Protein AF-A0A939WI35-F1 (afdb_monomer)

Solvent-accessible surface area (backbone atoms only — not comparable to full-atom values): 13836 Å² total; per-residue (Å²): 143,54,68,69,62,54,50,46,50,51,27,43,55,55,24,50,19,56,73,68,69,38,59,47,77,41,64,20,93,79,78,40,64,31,35,53,30,21,64,34,57,47,44,84,90,42,100,78,26,78,33,25,19,50,44,25,46,52,50,47,40,40,75,74,67,65,45,51,44,62,50,49,41,33,41,56,50,51,51,52,52,34,50,48,69,50,75,67,93,61,77,86,51,64,62,50,71,42,69,46,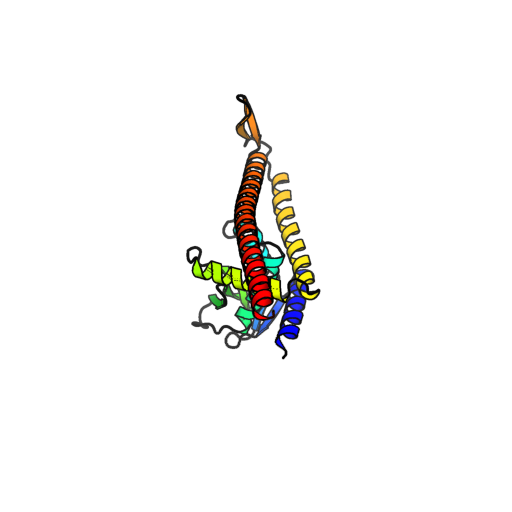65,50,42,32,39,29,34,28,63,41,74,66,84,94,45,80,39,39,30,42,47,46,6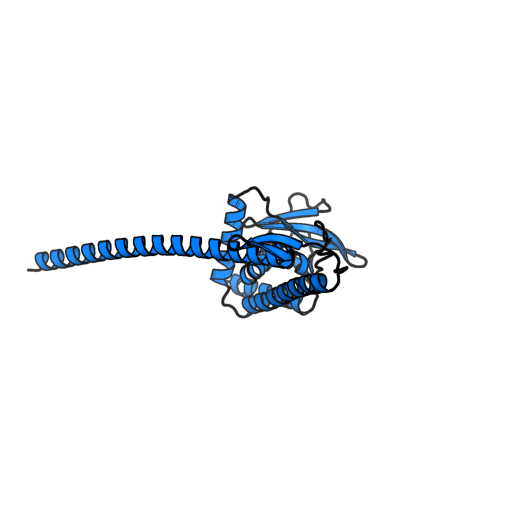9,52,70,71,89,85,43,69,66,40,52,47,40,28,50,52,49,30,49,50,44,41,74,75,38,56,86,38,72,38,44,46,46,24,25,50,46,46,42,53,50,50,53,49,51,51,49,60,55,54,56,42,73,71,71,69,61,73,90,73,85,70,64,44,78,43,76,58,94,95,37,83,41,81,38,48,49,72,59,52,54,52,49,54,51,52,51,54,53,51,52,52,53,49,53,52,50,48,55,52,50,53,51,50,52,52,52,53,55,52,52,50,53,51,51,54,52,50,54,55,55,52,55,55,56,52,66,77,72,113

Foldseek 3Di:
DCVVVVLLVLLQQLLCQLVVQAWDWAQAPPQGTEIQHNWDCACPVDPPRQTFHLLVALCCCCPPVVDALLLSLLVSSVLSVQRNPFDFPCSPDQWTWGDDQLKTWIWGFDDPDPDTHIYGGYTDHPVPDPVSVVSSVVSSVVSCVVPVPPPSSVSSSVSSVVSVVVSVCVVVVCVVVPDPPDDDWDWDDDPNDTDTHHPVVVVVVVVVVVVVVVVVVVVVVVVVVVVVVVVVVVVVVVVVVVVVVVVVVVVD

Structure (mmCIF, N/CA/C/O backbone):
data_AF-A0A939WI35-F1
#
_entry.id   AF-A0A939WI35-F1
#
loop_
_atom_site.group_PDB
_atom_site.id
_atom_site.type_symbol
_atom_site.label_atom_id
_atom_site.label_alt_id
_atom_site.label_comp_id
_atom_site.label_asym_id
_atom_site.label_entity_id
_atom_site.label_seq_id
_atom_site.pdbx_PDB_ins_code
_atom_site.Cartn_x
_atom_site.Cartn_y
_atom_site.Cartn_z
_atom_site.occupancy
_atom_site.B_iso_or_equiv
_atom_site.auth_seq_id
_atom_site.auth_comp_id
_atom_site.auth_asym_id
_atom_site.auth_atom_id
_atom_site.pdbx_PDB_model_num
ATOM 1 N N . MET A 1 1 ? -6.916 -24.204 -1.896 1.00 42.09 1 MET A N 1
ATOM 2 C CA . MET A 1 1 ? -6.334 -24.534 -0.573 1.00 42.09 1 MET A CA 1
ATOM 3 C C . MET A 1 1 ? -4.934 -23.917 -0.357 1.00 42.09 1 MET A C 1
ATOM 5 O O . MET A 1 1 ? -4.336 -24.224 0.661 1.00 42.09 1 MET A O 1
ATOM 9 N N . ASN A 1 2 ? -4.452 -23.000 -1.222 1.00 60.62 2 ASN A N 1
ATOM 10 C CA . ASN A 1 2 ? -3.126 -22.347 -1.113 1.00 60.62 2 ASN A CA 1
ATOM 11 C C . ASN A 1 2 ? -3.148 -20.845 -0.743 1.00 60.62 2 ASN A C 1
ATOM 13 O O . ASN A 1 2 ? -2.123 -20.333 -0.313 1.00 60.62 2 ASN A O 1
ATOM 17 N N . ASP A 1 3 ? -4.303 -20.168 -0.805 1.00 72.44 3 ASP A N 1
ATOM 18 C CA . ASP A 1 3 ? -4.407 -18.698 -0.671 1.00 72.44 3 ASP A CA 1
ATOM 19 C C . ASP A 1 3 ? -3.765 -18.120 0.597 1.00 72.44 3 ASP A C 1
ATOM 21 O O . ASP A 1 3 ? -3.128 -17.071 0.565 1.00 72.44 3 ASP A O 1
ATOM 25 N N . LYS A 1 4 ? -3.910 -18.810 1.736 1.00 80.94 4 LYS A N 1
ATOM 26 C CA . LYS A 1 4 ? -3.341 -18.329 3.000 1.00 80.94 4 LYS A CA 1
ATOM 27 C C . LYS A 1 4 ? -1.813 -18.348 2.965 1.00 80.94 4 LYS A C 1
ATOM 29 O O . LYS A 1 4 ? -1.200 -17.384 3.399 1.00 80.94 4 LYS A O 1
ATOM 34 N N . ASN A 1 5 ? -1.201 -19.414 2.452 1.00 86.75 5 ASN A N 1
ATOM 35 C CA . ASN A 1 5 ? 0.259 -19.510 2.385 1.00 86.75 5 ASN A CA 1
ATOM 36 C C . ASN A 1 5 ? 0.837 -18.502 1.385 1.00 86.75 5 ASN A C 1
ATOM 38 O O . ASN A 1 5 ? 1.871 -17.899 1.663 1.00 86.75 5 ASN A O 1
ATOM 42 N N . ASP A 1 6 ? 0.137 -18.267 0.276 1.00 88.94 6 ASP A N 1
ATOM 43 C CA . ASP A 1 6 ? 0.539 -17.283 -0.732 1.00 88.94 6 ASP A CA 1
ATOM 44 C C . ASP A 1 6 ? 0.457 -15.845 -0.185 1.00 88.94 6 ASP A C 1
ATOM 46 O O . ASP A 1 6 ? 1.352 -15.025 -0.429 1.00 88.94 6 ASP A O 1
ATOM 50 N N . ALA A 1 7 ? -0.559 -15.550 0.636 1.00 92.62 7 ALA A N 1
ATOM 51 C CA . ALA A 1 7 ? -0.669 -14.283 1.355 1.00 92.62 7 ALA A CA 1
ATOM 52 C C . ALA A 1 7 ? 0.467 -14.097 2.375 1.00 92.62 7 ALA A C 1
ATOM 54 O O . ALA A 1 7 ? 1.139 -13.067 2.362 1.00 92.62 7 ALA A O 1
ATOM 55 N N . LEU A 1 8 ? 0.740 -15.110 3.210 1.00 94.31 8 LEU A N 1
ATOM 56 C CA . LEU A 1 8 ? 1.833 -15.060 4.192 1.00 94.31 8 LEU A CA 1
ATOM 57 C C . LEU A 1 8 ? 3.197 -14.851 3.526 1.00 94.31 8 LEU A C 1
ATOM 59 O O . LEU A 1 8 ? 3.978 -14.012 3.972 1.00 94.31 8 LEU A O 1
ATOM 63 N N . LYS A 1 9 ? 3.455 -15.548 2.415 1.00 95.25 9 LYS A N 1
ATOM 64 C CA . LYS A 1 9 ? 4.675 -15.361 1.624 1.00 95.25 9 LYS A CA 1
ATOM 65 C C . LYS A 1 9 ? 4.772 -13.942 1.067 1.00 95.25 9 LYS A C 1
ATOM 67 O O . LYS A 1 9 ? 5.815 -13.310 1.190 1.00 95.25 9 LYS A O 1
ATOM 72 N N . SER A 1 10 ? 3.676 -13.422 0.515 1.00 95.62 10 SER A N 1
ATOM 73 C CA . SER A 1 10 ? 3.624 -12.051 0.001 1.00 95.62 10 SER A CA 1
ATOM 74 C C . SER A 1 10 ? 3.938 -11.022 1.086 1.00 95.62 10 SER A C 1
ATOM 76 O O . SER A 1 10 ? 4.619 -10.035 0.818 1.00 95.62 10 SER A O 1
ATOM 78 N N . PHE A 1 11 ? 3.476 -11.251 2.319 1.00 96.75 11 PHE A N 1
ATOM 79 C CA . PHE A 1 11 ? 3.797 -10.373 3.437 1.00 96.75 11 PHE A CA 1
ATOM 80 C C . PHE A 1 11 ? 5.291 -10.368 3.766 1.00 96.75 11 PHE A C 1
ATOM 82 O O . PHE A 1 11 ? 5.873 -9.300 3.951 1.00 96.75 11 PHE A O 1
ATOM 89 N N . MET A 1 12 ? 5.920 -11.544 3.790 1.00 95.81 12 MET A N 1
ATOM 90 C CA . MET A 1 12 ? 7.363 -11.658 4.005 1.00 95.81 12 MET A CA 1
ATOM 91 C C . MET A 1 12 ? 8.161 -10.967 2.898 1.00 95.81 12 MET A C 1
ATOM 93 O O . MET A 1 12 ? 9.029 -10.157 3.204 1.00 95.81 12 MET A O 1
ATOM 97 N N . GLU A 1 13 ? 7.820 -11.217 1.630 1.00 96.50 13 GLU A N 1
ATOM 98 C CA . GLU A 1 13 ? 8.480 -10.592 0.475 1.00 96.50 13 GLU A CA 1
ATOM 99 C C . GLU A 1 13 ? 8.417 -9.057 0.560 1.00 96.50 13 GLU A C 1
ATOM 101 O O . GLU A 1 13 ? 9.427 -8.378 0.394 1.00 96.50 13 GLU A O 1
ATOM 106 N N . ILE A 1 14 ? 7.249 -8.492 0.891 1.00 96.94 14 ILE A N 1
ATOM 107 C CA . ILE A 1 14 ? 7.091 -7.038 1.054 1.00 96.94 14 ILE A CA 1
ATOM 108 C C . ILE A 1 14 ? 7.941 -6.516 2.220 1.00 96.94 14 ILE A C 1
ATOM 110 O O . ILE A 1 14 ? 8.589 -5.477 2.084 1.00 96.94 14 ILE A O 1
ATOM 114 N N . ALA A 1 15 ? 7.942 -7.207 3.364 1.00 93.75 15 ALA A N 1
ATOM 115 C CA . ALA A 1 15 ? 8.735 -6.798 4.521 1.00 93.75 15 ALA A CA 1
ATOM 116 C C . ALA A 1 15 ? 10.239 -6.790 4.196 1.00 93.75 15 ALA A C 1
ATOM 118 O O . ALA A 1 15 ? 10.915 -5.805 4.495 1.00 93.75 15 ALA A O 1
ATOM 119 N N . GLU A 1 16 ? 10.735 -7.830 3.519 1.00 93.12 16 GLU A N 1
ATOM 120 C CA . GLU A 1 16 ? 12.132 -7.944 3.088 1.00 93.12 16 GLU A CA 1
ATOM 121 C C . GLU A 1 16 ? 12.539 -6.831 2.118 1.00 93.12 16 GLU A C 1
ATOM 123 O O . GLU A 1 16 ? 13.651 -6.312 2.222 1.00 93.12 16 GLU A O 1
ATOM 128 N N . VAL A 1 17 ? 11.652 -6.430 1.199 1.00 93.56 17 VAL A N 1
ATOM 129 C CA . VAL A 1 17 ? 11.918 -5.310 0.281 1.00 93.56 17 VAL A CA 1
ATOM 130 C C . VAL A 1 17 ? 12.142 -4.007 1.045 1.00 93.56 17 VAL A C 1
ATOM 132 O O . VAL A 1 17 ? 13.049 -3.239 0.710 1.00 93.56 17 VAL A O 1
ATOM 135 N N . ILE A 1 18 ? 11.329 -3.746 2.072 1.00 93.25 18 ILE A N 1
ATOM 136 C CA . ILE A 1 18 ? 11.453 -2.526 2.876 1.00 93.25 18 ILE A CA 1
ATOM 137 C C . ILE A 1 18 ? 12.715 -2.581 3.740 1.00 93.25 18 ILE A C 1
ATOM 139 O O . ILE A 1 18 ? 13.472 -1.608 3.766 1.00 93.25 18 ILE A O 1
ATOM 143 N N . GLU A 1 19 ? 12.937 -3.710 4.418 1.00 90.56 19 GLU A N 1
ATOM 144 C CA . GLU A 1 19 ? 14.041 -3.925 5.357 1.00 90.56 19 GLU A CA 1
ATOM 145 C C . GLU A 1 19 ? 15.411 -3.850 4.675 1.00 90.56 19 GLU A C 1
ATOM 147 O O . GLU A 1 19 ? 16.311 -3.171 5.168 1.00 90.56 19 GLU A O 1
ATOM 152 N N . ASN A 1 20 ? 15.555 -4.493 3.514 1.00 88.56 20 ASN A N 1
ATOM 153 C CA . ASN A 1 20 ? 16.829 -4.592 2.797 1.00 88.56 20 ASN A CA 1
ATOM 154 C C . ASN A 1 20 ? 17.069 -3.448 1.802 1.00 88.56 20 ASN A C 1
ATOM 156 O O . ASN A 1 20 ? 18.042 -3.484 1.052 1.00 88.56 20 ASN A O 1
ATOM 160 N N . ASP A 1 21 ? 16.175 -2.458 1.763 1.00 85.50 21 ASP A N 1
ATOM 161 C CA . ASP A 1 21 ? 16.187 -1.370 0.783 1.00 85.50 21 ASP A CA 1
ATOM 162 C C . ASP A 1 21 ? 16.311 -1.854 -0.673 1.00 85.50 21 ASP A C 1
ATOM 164 O O . ASP A 1 21 ? 17.095 -1.331 -1.464 1.00 85.50 21 ASP A O 1
ATOM 168 N N . SER A 1 22 ? 15.540 -2.890 -1.013 1.00 91.12 22 SER A N 1
ATOM 169 C CA . SER A 1 22 ? 15.664 -3.628 -2.270 1.00 91.12 22 SER A CA 1
ATOM 170 C C . SER A 1 22 ? 14.424 -3.469 -3.165 1.00 91.12 22 SER A C 1
ATOM 172 O O . SER A 1 22 ? 13.715 -2.456 -3.134 1.00 91.12 22 SER A O 1
ATOM 174 N N . SER A 1 23 ? 14.174 -4.455 -4.021 1.00 92.81 23 SER A N 1
ATOM 175 C CA . SER A 1 23 ? 12.994 -4.550 -4.873 1.00 92.81 23 SER A CA 1
ATOM 176 C C . SER A 1 23 ? 12.597 -6.004 -5.063 1.00 92.81 23 SER A C 1
ATOM 178 O O . SER A 1 23 ? 13.464 -6.876 -5.062 1.00 92.81 23 SER A O 1
ATOM 180 N N . MET A 1 24 ? 11.314 -6.247 -5.313 1.00 94.31 24 MET A N 1
ATOM 181 C CA . MET A 1 24 ? 10.823 -7.547 -5.768 1.00 94.31 24 MET A CA 1
ATOM 182 C C . MET A 1 24 ? 10.217 -7.449 -7.163 1.00 94.31 24 MET A C 1
ATOM 184 O O . MET A 1 24 ? 9.759 -6.382 -7.581 1.00 94.31 24 MET A O 1
ATOM 188 N N . THR A 1 25 ? 10.174 -8.586 -7.849 1.00 95.12 25 THR A N 1
ATOM 189 C CA . THR A 1 25 ? 9.521 -8.723 -9.149 1.00 95.12 25 THR A CA 1
ATOM 190 C C . THR A 1 25 ? 8.165 -9.392 -8.979 1.00 95.12 25 THR A C 1
ATOM 192 O O . THR A 1 25 ? 8.052 -10.460 -8.381 1.00 95.12 25 THR A O 1
ATOM 195 N N . ILE A 1 26 ? 7.139 -8.763 -9.539 1.00 95.81 26 ILE A N 1
ATOM 196 C CA . ILE A 1 26 ? 5.776 -9.268 -9.633 1.00 95.81 26 ILE A CA 1
ATOM 197 C C . ILE A 1 26 ? 5.540 -9.693 -11.077 1.00 95.81 26 ILE A C 1
ATOM 199 O O . ILE A 1 26 ? 5.762 -8.910 -11.999 1.00 95.81 26 ILE A O 1
ATOM 203 N N . GLN A 1 27 ? 5.075 -10.922 -11.278 1.00 96.00 27 GLN A N 1
ATOM 204 C CA . GLN A 1 27 ? 4.724 -11.414 -12.607 1.00 96.00 27 GLN A CA 1
ATOM 205 C C . GLN A 1 27 ? 3.297 -10.984 -12.948 1.00 96.00 27 GLN A C 1
ATOM 207 O O . GLN A 1 27 ? 2.341 -11.435 -12.318 1.00 96.00 27 GLN A O 1
ATOM 212 N N . ASN A 1 28 ? 3.156 -10.109 -13.943 1.00 95.94 28 ASN A N 1
ATOM 213 C CA . ASN A 1 28 ? 1.870 -9.738 -14.519 1.00 95.94 28 ASN A CA 1
ATOM 214 C C . ASN A 1 28 ? 1.642 -10.518 -15.832 1.00 95.94 28 ASN A C 1
ATOM 216 O O . ASN A 1 28 ? 2.555 -10.579 -16.660 1.00 95.94 28 ASN A O 1
ATOM 220 N N . PRO A 1 29 ? 0.430 -11.046 -16.093 1.00 93.00 29 PRO A N 1
ATOM 221 C CA . PRO A 1 29 ? 0.169 -11.873 -17.276 1.00 93.00 29 PRO A CA 1
ATOM 222 C C . PRO A 1 29 ? 0.399 -11.188 -18.633 1.00 93.00 29 PRO A C 1
ATOM 224 O O . PRO A 1 29 ? 0.569 -11.877 -19.635 1.00 93.00 29 PRO A O 1
ATOM 227 N N . VAL A 1 30 ? 0.375 -9.851 -18.687 1.00 94.19 30 VAL A N 1
ATOM 228 C CA . VAL A 1 30 ? 0.513 -9.067 -19.931 1.00 94.19 30 VAL A CA 1
ATOM 229 C C . VAL A 1 30 ? 1.785 -8.231 -19.932 1.00 94.19 30 VAL A C 1
ATOM 231 O O . VAL A 1 30 ? 2.469 -8.148 -20.949 1.00 94.19 30 VAL A O 1
ATOM 234 N N . LEU A 1 31 ? 2.105 -7.592 -18.807 1.00 91.81 31 LEU A N 1
ATOM 235 C CA . LEU A 1 31 ? 3.267 -6.710 -18.696 1.00 91.81 31 LEU A CA 1
ATOM 236 C C . LEU A 1 31 ? 4.577 -7.476 -18.481 1.00 91.81 31 LEU A C 1
ATOM 238 O O . LEU A 1 31 ? 5.643 -6.882 -18.635 1.00 91.81 31 LEU A O 1
ATOM 242 N N . GLY A 1 32 ? 4.503 -8.769 -18.146 1.00 93.62 32 GLY A N 1
ATOM 243 C CA . GLY A 1 32 ? 5.655 -9.555 -17.726 1.00 93.62 32 GLY A CA 1
ATOM 244 C C . GLY A 1 32 ? 6.134 -9.105 -16.350 1.00 93.62 32 GLY A C 1
ATOM 245 O O . GLY A 1 32 ? 5.341 -8.982 -15.415 1.00 93.62 32 GLY A O 1
ATOM 246 N N . GLU A 1 33 ? 7.430 -8.843 -16.229 1.00 94.69 33 GLU A N 1
ATOM 247 C CA . GLU A 1 33 ? 8.048 -8.450 -14.966 1.00 94.69 33 GLU A CA 1
ATOM 248 C C . GLU A 1 33 ? 7.708 -7.003 -14.590 1.00 94.69 33 GLU A C 1
ATOM 250 O O . GLU A 1 33 ? 8.033 -6.053 -15.308 1.00 94.69 33 GLU A O 1
ATOM 255 N N . VAL A 1 34 ? 7.076 -6.832 -13.428 1.00 94.12 34 VAL A N 1
ATOM 256 C CA . VAL A 1 34 ? 6.786 -5.531 -12.821 1.00 94.12 34 VAL A CA 1
ATOM 257 C C . VAL A 1 34 ? 7.545 -5.405 -11.507 1.00 94.12 34 VAL A C 1
ATOM 259 O O . VAL A 1 34 ? 7.389 -6.210 -10.594 1.00 94.12 34 VAL A O 1
ATOM 262 N N . ILE A 1 35 ? 8.353 -4.361 -11.385 1.00 93.94 35 ILE A N 1
ATOM 263 C CA . ILE A 1 35 ? 9.198 -4.112 -10.223 1.00 93.94 35 ILE A CA 1
ATOM 264 C C . ILE A 1 35 ? 8.401 -3.365 -9.150 1.00 93.94 35 ILE A C 1
ATOM 266 O O . ILE A 1 35 ? 7.905 -2.252 -9.369 1.00 93.94 35 ILE A O 1
ATOM 270 N N . PHE A 1 36 ? 8.354 -3.945 -7.950 1.00 93.88 36 PHE A N 1
ATOM 271 C CA . PHE A 1 36 ? 7.920 -3.269 -6.733 1.00 93.88 36 PHE A CA 1
ATOM 272 C C . PHE A 1 36 ? 9.144 -2.952 -5.868 1.00 93.88 36 PHE A C 1
ATOM 274 O O . PHE A 1 36 ? 9.620 -3.773 -5.085 1.00 93.88 36 PHE A O 1
ATOM 281 N N . ALA A 1 37 ? 9.696 -1.757 -6.067 1.00 90.38 37 ALA A N 1
ATOM 282 C CA . ALA A 1 37 ? 10.894 -1.294 -5.375 1.00 90.38 37 ALA A CA 1
ATOM 283 C C . ALA A 1 37 ? 10.566 -0.587 -4.056 1.00 90.38 37 ALA A C 1
ATOM 285 O O . ALA A 1 37 ? 9.532 0.083 -3.952 1.00 90.38 37 ALA A O 1
ATOM 286 N N . ASN A 1 38 ? 11.495 -0.630 -3.092 1.00 89.94 38 ASN A N 1
ATOM 287 C CA . ASN A 1 38 ? 11.399 0.194 -1.885 1.00 89.94 38 ASN A CA 1
ATOM 288 C C . ASN A 1 38 ? 11.313 1.685 -2.248 1.00 89.94 38 ASN A C 1
ATOM 290 O O . ASN A 1 38 ? 10.514 2.436 -1.692 1.00 89.94 38 ASN A O 1
ATOM 294 N N . GLY A 1 39 ? 12.078 2.087 -3.266 1.00 87.38 39 GLY A N 1
ATOM 295 C CA . GLY A 1 39 ? 11.973 3.391 -3.907 1.00 87.38 39 GLY A CA 1
ATOM 296 C C . GLY A 1 39 ? 12.443 4.542 -3.021 1.00 87.38 39 GLY A C 1
ATOM 297 O O . GLY A 1 39 ? 13.324 4.390 -2.175 1.00 87.38 39 GLY A O 1
ATOM 298 N N . THR A 1 40 ? 11.891 5.735 -3.235 1.00 85.94 40 THR A N 1
ATOM 299 C CA . THR A 1 40 ? 12.315 6.941 -2.512 1.00 85.94 40 THR A CA 1
ATOM 300 C C . THR A 1 40 ? 11.131 7.824 -2.152 1.00 85.94 40 THR A C 1
ATOM 302 O O . THR A 1 40 ? 10.125 7.866 -2.853 1.00 85.94 40 THR A O 1
ATOM 305 N N . PHE A 1 41 ? 11.281 8.610 -1.089 1.00 82.94 41 PHE A N 1
ATOM 306 C CA . PHE A 1 41 ? 10.323 9.657 -0.728 1.00 82.94 41 PHE A CA 1
ATOM 307 C C . PHE A 1 41 ? 10.277 10.821 -1.734 1.00 82.94 41 PHE A C 1
ATOM 309 O O . PHE A 1 41 ? 9.366 11.647 -1.691 1.00 82.94 41 PHE A O 1
ATOM 316 N N . GLY A 1 42 ? 11.295 10.940 -2.593 1.00 77.12 42 GLY A N 1
ATOM 317 C CA . GLY A 1 42 ? 11.538 12.141 -3.379 1.00 77.12 42 GLY A CA 1
ATOM 318 C C . GLY A 1 42 ? 11.803 13.380 -2.510 1.00 77.12 42 GLY A C 1
ATOM 319 O O . GLY A 1 42 ? 12.249 13.313 -1.362 1.00 77.12 42 GLY A O 1
ATOM 320 N N . ASN A 1 43 ? 11.522 14.557 -3.058 1.00 75.62 43 ASN A N 1
ATOM 321 C CA . ASN A 1 43 ? 11.600 15.829 -2.361 1.00 75.62 43 ASN A CA 1
ATOM 322 C C . ASN A 1 43 ? 10.310 16.141 -1.593 1.00 75.62 43 ASN A C 1
ATOM 324 O O . ASN A 1 43 ? 9.426 16.834 -2.096 1.00 75.62 43 ASN A O 1
ATOM 328 N N . LEU A 1 44 ? 10.267 15.723 -0.329 1.00 72.19 44 LEU A N 1
ATOM 329 C CA . LEU A 1 44 ? 9.163 15.974 0.609 1.00 72.19 44 LEU A CA 1
ATOM 330 C C . LEU A 1 44 ? 8.753 17.457 0.790 1.00 72.19 44 LEU A C 1
ATOM 332 O O . LEU A 1 44 ? 7.765 17.721 1.469 1.00 72.19 44 LEU A O 1
ATOM 336 N N . LYS A 1 45 ? 9.494 18.431 0.227 1.00 64.31 45 LYS A N 1
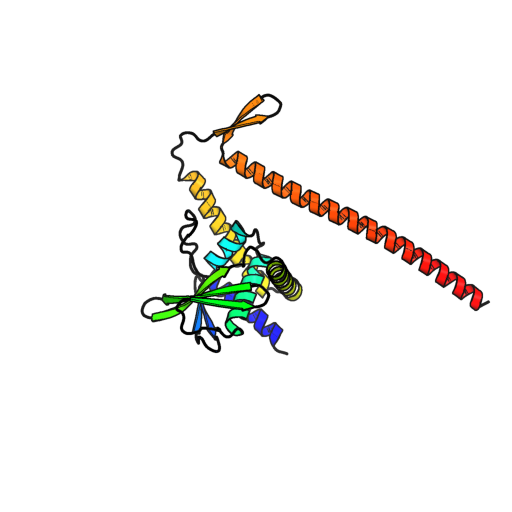ATOM 337 C CA . LYS A 1 45 ? 9.155 19.870 0.242 1.00 64.31 45 LYS A CA 1
ATOM 338 C C . LYS A 1 45 ? 8.251 20.307 -0.920 1.00 64.31 45 LYS A C 1
ATOM 340 O O . LYS A 1 45 ? 7.777 21.438 -0.918 1.00 64.31 45 LYS A O 1
ATOM 345 N N . LYS A 1 46 ? 8.072 19.476 -1.951 1.00 62.19 46 LYS A N 1
ATOM 346 C CA . LYS A 1 46 ? 7.314 19.829 -3.161 1.00 62.19 46 LYS A CA 1
ATOM 347 C C . LYS A 1 46 ? 6.041 18.994 -3.254 1.00 62.19 46 LYS A C 1
ATOM 349 O O . LYS A 1 46 ? 6.069 17.802 -2.974 1.00 62.19 46 LYS A O 1
ATOM 354 N N . LYS A 1 47 ? 4.949 19.612 -3.729 1.00 51.50 47 LYS A N 1
ATOM 355 C CA . LYS A 1 47 ? 3.667 18.931 -4.002 1.00 51.50 47 LYS A CA 1
ATOM 356 C C . LYS A 1 47 ? 3.847 17.720 -4.934 1.00 51.50 47 LYS A C 1
ATOM 358 O O . LYS A 1 47 ? 3.241 16.682 -4.701 1.00 51.50 47 LYS A O 1
ATOM 363 N N . ASN A 1 48 ? 4.746 17.841 -5.914 1.00 60.50 48 ASN A N 1
ATOM 364 C CA . ASN A 1 48 ? 5.268 16.730 -6.710 1.00 60.50 48 ASN A CA 1
ATOM 365 C C . ASN A 1 48 ? 6.689 16.425 -6.229 1.00 60.50 48 ASN A C 1
ATOM 367 O O . ASN A 1 48 ? 7.653 17.049 -6.680 1.00 60.50 48 ASN A O 1
ATOM 371 N N . ASN A 1 49 ? 6.804 15.518 -5.260 1.00 64.25 49 ASN A N 1
ATOM 372 C CA . ASN A 1 49 ? 8.082 15.165 -4.649 1.00 64.25 49 ASN A CA 1
ATOM 373 C C . ASN A 1 49 ? 8.954 14.299 -5.577 1.00 64.25 49 ASN A C 1
ATOM 375 O O . ASN A 1 49 ? 10.162 14.246 -5.378 1.00 64.25 49 ASN A O 1
ATOM 379 N N . GLY A 1 50 ? 8.397 13.691 -6.629 1.00 70.69 50 GLY A N 1
ATOM 380 C CA . GLY A 1 50 ? 9.155 12.801 -7.516 1.00 70.69 50 GLY A CA 1
ATOM 381 C C . GLY A 1 50 ? 9.601 11.514 -6.817 1.00 70.69 50 GLY A C 1
ATOM 382 O O . GLY A 1 50 ? 10.549 10.879 -7.267 1.00 70.69 50 GLY A O 1
ATOM 383 N N . GLY A 1 51 ? 8.958 11.168 -5.695 1.00 78.44 51 GLY A N 1
ATOM 384 C CA . GLY A 1 51 ? 9.117 9.867 -5.062 1.00 78.44 51 GLY A CA 1
ATOM 385 C C . GLY A 1 51 ? 8.484 8.764 -5.906 1.00 78.44 51 GLY A C 1
ATOM 386 O O . GLY A 1 51 ? 7.661 9.027 -6.782 1.00 78.44 51 GLY A O 1
ATOM 387 N N . PHE A 1 52 ? 8.881 7.52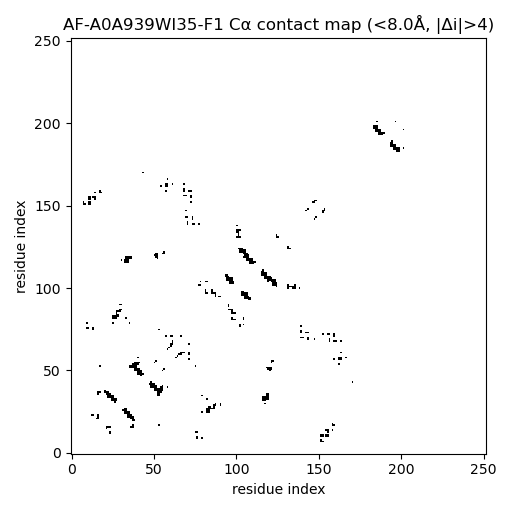5 -5.640 1.00 83.62 52 PHE A N 1
ATOM 388 C CA . PHE A 1 52 ? 8.304 6.327 -6.252 1.00 83.62 52 PHE A CA 1
ATOM 389 C C . PHE A 1 52 ? 8.458 5.125 -5.310 1.00 83.62 52 PHE A C 1
ATOM 391 O O . PHE A 1 52 ? 9.194 5.205 -4.322 1.00 83.62 52 PHE A O 1
ATOM 398 N N . GLY A 1 53 ? 7.793 4.012 -5.624 1.00 87.69 53 GLY A N 1
ATOM 399 C CA . GLY A 1 53 ? 7.905 2.764 -4.867 1.00 87.69 53 GLY A CA 1
ATOM 400 C C . GLY A 1 53 ? 7.253 2.806 -3.481 1.00 87.69 53 GLY A C 1
ATOM 401 O O . GLY A 1 53 ? 6.473 3.707 -3.162 1.00 87.69 53 GLY A O 1
ATOM 402 N N . ILE A 1 54 ? 7.571 1.809 -2.653 1.00 93.19 54 ILE A N 1
ATOM 403 C CA . ILE A 1 54 ? 6.930 1.569 -1.350 1.00 93.19 54 ILE A CA 1
ATOM 404 C C . ILE A 1 54 ? 7.066 2.771 -0.406 1.00 93.19 54 ILE A C 1
ATOM 406 O O . ILE A 1 54 ? 6.076 3.198 0.182 1.00 93.19 54 ILE A O 1
ATOM 410 N N . LYS A 1 55 ? 8.250 3.382 -0.297 1.00 91.81 55 LYS A N 1
ATOM 411 C CA . LYS A 1 55 ? 8.484 4.573 0.540 1.00 91.81 55 LYS A CA 1
ATOM 412 C C . LYS A 1 55 ? 7.579 5.742 0.152 1.00 91.81 55 LYS A C 1
ATOM 414 O O . LYS A 1 55 ? 7.057 6.427 1.030 1.00 91.81 55 LYS A O 1
ATOM 419 N N . HIS A 1 56 ? 7.370 5.965 -1.147 1.00 88.25 56 HIS A N 1
ATOM 420 C CA . HIS A 1 56 ? 6.455 7.001 -1.624 1.00 88.25 56 HIS A CA 1
ATOM 421 C C . HIS A 1 56 ? 4.993 6.661 -1.323 1.00 88.25 56 HIS A C 1
ATOM 423 O O . HIS A 1 56 ? 4.231 7.541 -0.924 1.00 88.25 56 HIS A O 1
ATOM 429 N N . ILE A 1 57 ? 4.621 5.382 -1.460 1.00 90.69 57 ILE A N 1
ATOM 430 C CA . ILE A 1 57 ? 3.289 4.892 -1.097 1.00 90.69 57 ILE A CA 1
ATOM 431 C C . ILE A 1 57 ? 3.009 5.154 0.386 1.00 90.69 57 ILE A C 1
ATOM 433 O O . ILE A 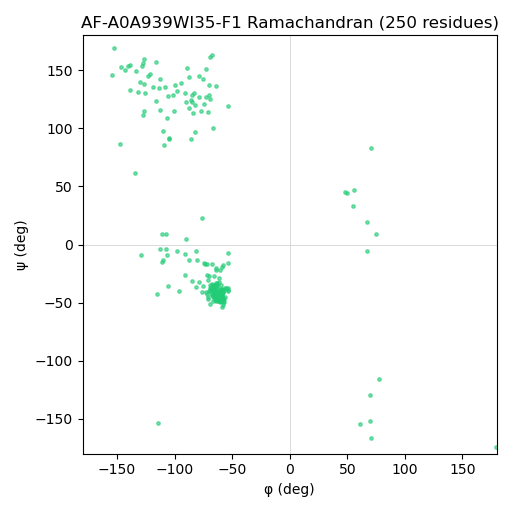1 57 ? 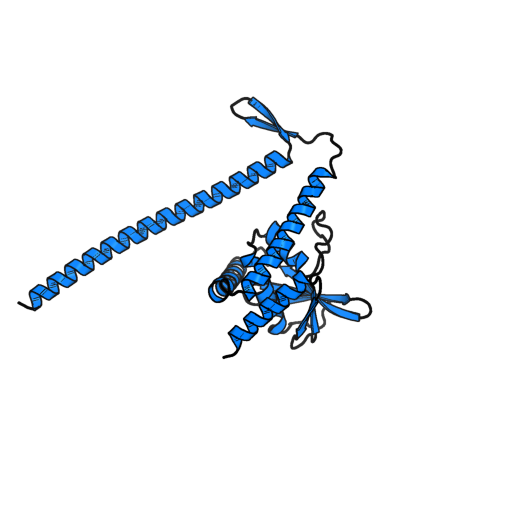2.027 5.813 0.718 1.00 90.69 57 ILE A O 1
ATOM 437 N N . ILE A 1 58 ? 3.903 4.694 1.268 1.00 92.50 58 ILE A N 1
ATOM 438 C CA . ILE A 1 58 ? 3.774 4.850 2.722 1.00 92.50 58 ILE A CA 1
ATOM 439 C C . ILE A 1 58 ? 3.668 6.331 3.092 1.00 92.50 58 ILE A C 1
ATOM 441 O O . ILE A 1 58 ? 2.765 6.706 3.833 1.00 92.50 58 ILE A O 1
ATOM 445 N N . GLU A 1 59 ? 4.543 7.186 2.553 1.00 89.94 59 GLU A N 1
ATOM 446 C CA . GLU A 1 59 ? 4.514 8.622 2.851 1.00 89.94 59 GLU A CA 1
ATOM 447 C C . GLU A 1 59 ? 3.201 9.282 2.439 1.00 89.94 59 GLU A C 1
ATOM 449 O O . GLU A 1 59 ? 2.617 10.024 3.231 1.00 89.94 59 GLU A O 1
ATOM 454 N N . GLY A 1 60 ? 2.730 9.007 1.221 1.00 85.19 60 GLY A N 1
ATOM 455 C CA . GLY A 1 60 ? 1.488 9.574 0.718 1.00 85.19 60 GLY A CA 1
ATOM 456 C C . GLY A 1 60 ? 0.298 9.170 1.582 1.00 85.19 60 GLY A C 1
ATOM 457 O O . GLY A 1 60 ? -0.447 10.037 2.024 1.00 85.19 60 GLY A O 1
ATOM 458 N N . ARG A 1 61 ? 0.171 7.876 1.882 1.00 87.19 61 ARG A N 1
ATOM 459 C CA . ARG A 1 61 ? -0.959 7.311 2.636 1.00 87.19 61 ARG A CA 1
ATOM 460 C C . ARG A 1 61 ? -0.962 7.725 4.103 1.00 87.19 61 ARG A C 1
ATOM 462 O O . ARG A 1 61 ? -2.013 8.030 4.655 1.00 87.19 61 ARG A O 1
ATOM 469 N N . TYR A 1 62 ? 0.215 7.810 4.713 1.00 90.00 62 TYR A N 1
ATOM 470 C CA . TYR A 1 62 ? 0.349 8.299 6.079 1.00 90.00 62 TYR A CA 1
ATOM 471 C C . TYR A 1 62 ? 0.040 9.800 6.177 1.00 90.00 62 TYR A C 1
ATOM 473 O O . TYR A 1 62 ? -0.780 10.211 6.989 1.00 90.00 62 TYR A O 1
ATOM 481 N N . ARG A 1 63 ? 0.656 10.644 5.336 1.00 84.69 63 ARG A N 1
ATOM 482 C CA . ARG A 1 63 ? 0.565 12.109 5.496 1.00 84.69 63 ARG A CA 1
ATOM 483 C C . ARG A 1 63 ? -0.665 12.745 4.863 1.00 84.69 63 ARG A C 1
ATOM 485 O O . ARG A 1 63 ? -1.082 13.804 5.325 1.00 84.69 63 ARG A O 1
ATOM 492 N N . LYS A 1 64 ? -1.178 12.183 3.765 1.00 80.94 64 LYS A N 1
ATOM 493 C CA . LYS A 1 64 ? -2.316 12.756 3.025 1.00 80.94 64 LYS A CA 1
ATOM 494 C C . LYS A 1 64 ? -3.631 12.124 3.447 1.00 80.94 64 LYS A C 1
ATOM 496 O O . LYS A 1 64 ? -4.609 12.843 3.605 1.00 80.94 64 LYS A O 1
ATOM 501 N N . ASP A 1 65 ? -3.620 10.811 3.659 1.00 81.38 65 ASP A N 1
ATOM 502 C CA . ASP A 1 65 ? -4.838 10.029 3.891 1.00 81.38 65 ASP A CA 1
ATOM 503 C C . ASP A 1 65 ? -4.986 9.579 5.352 1.00 81.38 65 ASP A C 1
ATOM 505 O O . ASP A 1 65 ? -6.008 9.009 5.717 1.00 81.38 65 ASP A O 1
ATOM 509 N N . ASN A 1 66 ? -3.988 9.872 6.199 1.00 84.69 66 ASN A N 1
ATOM 510 C CA . ASN A 1 66 ? -3.978 9.576 7.633 1.00 84.69 66 ASN A CA 1
ATOM 511 C C . ASN A 1 66 ? -4.219 8.090 7.958 1.00 84.69 66 ASN A C 1
ATOM 513 O O . ASN A 1 66 ? -4.824 7.760 8.977 1.00 84.69 66 ASN A O 1
ATOM 517 N N . LEU A 1 67 ? -3.742 7.193 7.089 1.00 88.81 67 LEU A N 1
ATOM 518 C CA . LEU A 1 67 ? -3.846 5.755 7.316 1.00 88.81 67 LEU A CA 1
ATOM 519 C C . LEU A 1 67 ? -2.837 5.284 8.368 1.00 88.81 67 LEU A C 1
ATOM 521 O O . LEU A 1 67 ? -1.683 5.725 8.404 1.00 88.81 67 LEU A O 1
ATOM 525 N N . SER A 1 68 ? -3.269 4.337 9.196 1.00 92.56 68 SER A N 1
ATOM 526 C CA . SER A 1 68 ? -2.424 3.628 10.156 1.00 92.56 68 SER A CA 1
ATOM 527 C C . SER A 1 68 ? -1.394 2.731 9.462 1.00 92.56 68 SER A C 1
ATOM 529 O O . SER A 1 68 ? -1.523 2.367 8.289 1.00 92.56 68 SER A O 1
ATOM 531 N N . LYS A 1 69 ? -0.357 2.313 10.198 1.00 95.38 69 LYS A N 1
ATOM 532 C CA . LYS A 1 69 ? 0.651 1.382 9.665 1.00 95.38 69 LYS A CA 1
ATOM 533 C C . LYS A 1 69 ? 0.031 0.035 9.270 1.00 95.38 69 LYS A C 1
ATOM 535 O O . LYS A 1 69 ? 0.492 -0.571 8.308 1.00 95.38 69 LYS A O 1
ATOM 540 N N . GLU A 1 70 ? -1.007 -0.421 9.969 1.00 95.75 70 GLU A N 1
ATOM 541 C CA . GLU A 1 70 ? -1.749 -1.644 9.654 1.00 95.75 70 GLU A CA 1
ATOM 542 C C . GLU A 1 70 ? -2.507 -1.494 8.331 1.00 95.75 70 GLU A C 1
ATOM 544 O O . GLU A 1 70 ? -2.366 -2.327 7.439 1.00 95.75 70 GLU A O 1
ATOM 549 N N . GLU A 1 71 ? -3.239 -0.394 8.151 1.00 95.75 71 GLU A N 1
ATOM 550 C CA . GLU A 1 71 ? -3.955 -0.107 6.901 1.00 95.75 71 GLU A CA 1
ATOM 551 C C . GLU A 1 71 ? -3.004 0.036 5.711 1.00 95.75 71 GLU A C 1
ATOM 553 O O . GLU A 1 71 ? -3.265 -0.506 4.638 1.00 95.75 71 GLU A O 1
ATOM 558 N N . ILE A 1 72 ? -1.861 0.697 5.905 1.00 96.06 72 ILE A N 1
ATOM 559 C CA . ILE A 1 72 ? -0.830 0.813 4.870 1.00 96.06 72 ILE A CA 1
ATOM 560 C C . ILE A 1 72 ? -0.213 -0.558 4.557 1.00 96.06 72 ILE A C 1
ATOM 562 O O . ILE A 1 72 ? 0.024 -0.865 3.391 1.00 96.06 72 ILE A O 1
ATOM 566 N N . SER A 1 73 ? 0.007 -1.413 5.559 1.00 97.25 73 SER A N 1
ATOM 567 C CA . SER A 1 73 ? 0.533 -2.772 5.352 1.00 97.25 73 SER A CA 1
ATOM 568 C C . SER A 1 73 ? -0.430 -3.630 4.528 1.00 97.25 73 SER A C 1
ATOM 570 O O . SER A 1 73 ? -0.018 -4.275 3.562 1.00 97.25 73 SER A O 1
ATOM 572 N N . ALA A 1 74 ? -1.723 -3.579 4.855 1.00 97.00 74 ALA A N 1
ATOM 573 C CA . ALA A 1 74 ? -2.772 -4.228 4.076 1.00 97.00 74 ALA A CA 1
ATOM 574 C C . ALA A 1 74 ? -2.840 -3.683 2.642 1.00 97.00 74 ALA A C 1
ATOM 576 O O . ALA A 1 74 ? -2.944 -4.456 1.688 1.00 97.00 74 ALA A O 1
ATOM 577 N N . LEU A 1 75 ? -2.709 -2.366 2.471 1.00 95.56 75 LEU A N 1
ATOM 578 C CA . LEU A 1 75 ? -2.682 -1.741 1.155 1.00 95.56 75 LEU A CA 1
ATOM 579 C C . LEU A 1 75 ? -1.495 -2.216 0.305 1.00 95.56 75 LEU A C 1
ATOM 581 O O . LEU A 1 75 ? -1.685 -2.508 -0.871 1.00 95.56 75 LEU A O 1
ATOM 585 N N . LEU A 1 76 ? -0.283 -2.323 0.861 1.00 96.50 76 LEU A N 1
ATOM 586 C CA . LEU A 1 76 ? 0.887 -2.807 0.111 1.00 96.50 76 LEU A CA 1
ATOM 587 C C . LEU A 1 76 ? 0.674 -4.230 -0.425 1.00 96.50 76 LEU A C 1
ATOM 589 O O . LEU A 1 76 ? 1.045 -4.527 -1.563 1.00 96.50 76 LEU A O 1
ATOM 593 N N . TYR A 1 77 ? 0.020 -5.085 0.361 1.00 96.75 77 TYR A N 1
ATOM 594 C CA . TYR A 1 77 ? -0.392 -6.410 -0.089 1.00 96.75 77 TYR A CA 1
ATOM 595 C C . TYR A 1 77 ? -1.422 -6.346 -1.222 1.00 96.75 77 TYR A C 1
ATOM 597 O O . TYR A 1 77 ? -1.245 -7.001 -2.249 1.00 96.75 77 TYR A O 1
ATOM 605 N N . LEU A 1 78 ? -2.460 -5.516 -1.086 1.00 95.62 78 LEU A N 1
ATOM 606 C CA . LEU A 1 78 ? -3.480 -5.344 -2.125 1.00 95.62 78 LEU A CA 1
ATOM 607 C C . LEU A 1 78 ? -2.899 -4.768 -3.425 1.00 95.62 78 LEU A C 1
ATOM 609 O O . LEU A 1 78 ? -3.305 -5.178 -4.510 1.00 95.62 78 LEU A O 1
ATOM 613 N N . ILE A 1 79 ? -1.902 -3.883 -3.339 1.00 95.12 79 ILE A N 1
ATOM 614 C CA . ILE A 1 79 ? -1.163 -3.376 -4.502 1.00 95.12 79 ILE A CA 1
ATOM 615 C C . ILE A 1 79 ? -0.476 -4.530 -5.236 1.00 95.12 79 ILE A C 1
ATOM 617 O O . ILE A 1 79 ? -0.652 -4.661 -6.446 1.00 95.12 79 ILE A O 1
ATOM 621 N N . LYS A 1 80 ? 0.256 -5.395 -4.519 1.00 95.44 80 LYS A N 1
ATOM 622 C CA . LYS A 1 80 ? 0.891 -6.582 -5.117 1.00 95.44 80 LYS A CA 1
ATOM 623 C C . LYS A 1 80 ? -0.149 -7.465 -5.810 1.00 95.44 80 LYS A C 1
ATOM 625 O O . LYS A 1 80 ? 0.015 -7.784 -6.982 1.00 95.44 80 LYS A O 1
ATOM 630 N N . GLN A 1 81 ? -1.248 -7.772 -5.120 1.00 95.00 81 GLN A N 1
ATOM 631 C CA . GLN A 1 81 ? -2.343 -8.587 -5.657 1.00 95.00 81 GLN A CA 1
ATOM 632 C C . GLN A 1 81 ? -2.972 -7.983 -6.918 1.00 95.00 81 GLN A C 1
ATOM 634 O O . GLN A 1 81 ? -3.224 -8.697 -7.887 1.00 95.00 81 GLN A O 1
ATOM 639 N N . THR A 1 82 ? -3.176 -6.665 -6.931 1.00 95.00 82 THR A N 1
ATOM 640 C CA . THR A 1 82 ? -3.705 -5.941 -8.094 1.00 95.00 82 THR A CA 1
ATOM 641 C C . THR A 1 82 ? -2.784 -6.126 -9.298 1.00 95.00 82 THR A C 1
ATOM 643 O O . THR A 1 82 ? -3.245 -6.435 -10.394 1.00 95.00 82 THR A O 1
ATOM 646 N N . VAL A 1 83 ? -1.469 -5.985 -9.104 1.00 95.00 83 VAL A N 1
ATOM 647 C CA . VAL A 1 83 ? -0.491 -6.155 -10.189 1.00 95.00 83 VAL A CA 1
ATOM 648 C C . VAL A 1 83 ? -0.385 -7.605 -10.657 1.00 95.00 83 VAL A C 1
ATOM 650 O O . VAL A 1 83 ? -0.224 -7.832 -11.850 1.00 95.00 83 VAL A O 1
ATOM 653 N N . GLU A 1 84 ? -0.518 -8.588 -9.770 1.00 95.06 84 GLU A N 1
ATOM 654 C CA . GLU A 1 84 ? -0.492 -10.010 -10.149 1.00 95.06 84 GLU A CA 1
ATOM 655 C C . GLU A 1 84 ? -1.703 -10.426 -10.994 1.00 95.06 84 GLU A C 1
ATOM 657 O O . GLU A 1 84 ? -1.585 -11.289 -11.863 1.00 95.06 84 GLU A O 1
ATOM 662 N N . LYS A 1 85 ? -2.875 -9.834 -10.738 1.00 94.06 85 LYS A N 1
ATOM 663 C CA . LYS A 1 85 ? -4.157 -10.333 -11.261 1.00 94.06 85 LYS A CA 1
ATOM 664 C C . LYS A 1 85 ? -4.732 -9.504 -12.402 1.00 94.06 85 LYS A C 1
ATOM 666 O O . LYS A 1 85 ? -5.373 -10.061 -13.292 1.00 94.06 85 LYS A O 1
ATOM 671 N N . VAL A 1 86 ? -4.553 -8.185 -12.372 1.00 94.94 86 VAL A N 1
ATOM 672 C CA . VAL A 1 86 ? -5.263 -7.286 -13.287 1.00 94.94 86 VAL A CA 1
ATOM 673 C C . VAL A 1 86 ? -4.549 -7.203 -14.632 1.00 94.94 86 VAL A C 1
ATOM 675 O O . VAL A 1 86 ? -3.346 -6.939 -14.717 1.00 94.94 86 VAL A O 1
ATOM 678 N N . LEU A 1 87 ? -5.322 -7.388 -15.701 1.00 93.19 87 LEU A N 1
ATOM 679 C CA . LEU A 1 87 ? -4.861 -7.193 -17.070 1.00 93.19 87 LEU A CA 1
ATOM 680 C C . LEU A 1 87 ? -5.007 -5.707 -17.446 1.00 93.19 87 LEU A C 1
ATOM 682 O O . LEU A 1 87 ? -6.081 -5.142 -17.249 1.00 93.19 87 LEU A O 1
ATOM 686 N N . PRO A 1 88 ? -3.958 -5.050 -17.967 1.00 90.62 88 PRO A N 1
ATOM 687 C CA . PRO A 1 88 ? -4.042 -3.666 -18.419 1.00 90.62 88 PRO A CA 1
ATOM 688 C C . PRO A 1 88 ? -4.885 -3.539 -19.695 1.00 90.62 88 PRO A C 1
ATOM 690 O O . PRO A 1 88 ? -4.678 -4.285 -20.650 1.00 90.62 88 PRO A O 1
ATOM 693 N N . ASP A 1 89 ? -5.750 -2.525 -19.756 1.00 82.69 89 ASP A N 1
ATOM 694 C CA . ASP A 1 89 ? -6.586 -2.255 -20.938 1.00 82.69 89 ASP A CA 1
ATOM 695 C C . ASP A 1 89 ? -5.783 -1.720 -22.141 1.00 82.69 89 ASP A C 1
ATOM 697 O O . ASP A 1 89 ? -6.132 -1.950 -23.297 1.00 82.69 89 ASP A O 1
ATOM 701 N N . GLU A 1 90 ? -4.693 -0.988 -21.887 1.00 85.19 90 GLU A N 1
ATOM 702 C CA . GLU A 1 90 ? -3.897 -0.306 -22.920 1.00 85.19 90 GLU A CA 1
ATOM 703 C C . GLU A 1 90 ? -2.383 -0.527 -22.724 1.00 85.19 90 GLU A C 1
ATOM 705 O O . GLU A 1 90 ? -1.647 0.444 -22.523 1.00 85.19 90 GLU A O 1
ATOM 710 N N . PRO A 1 91 ? -1.883 -1.780 -22.785 1.00 86.69 91 PRO A N 1
ATOM 711 C CA . PRO A 1 91 ? -0.509 -2.152 -22.408 1.00 86.69 91 PRO A CA 1
ATOM 712 C C . PRO A 1 91 ? 0.601 -1.420 -23.182 1.00 86.69 91 PRO A C 1
ATOM 714 O O . PRO A 1 91 ? 1.750 -1.387 -22.746 1.00 86.69 91 PRO A O 1
ATOM 717 N N . GLN A 1 92 ? 0.269 -0.814 -24.322 1.00 85.75 92 GLN A N 1
ATOM 718 C CA . GLN A 1 92 ? 1.165 0.001 -25.140 1.00 85.75 92 GLN A CA 1
ATOM 719 C C . GLN A 1 92 ? 1.513 1.377 -24.540 1.00 85.75 92 GLN A C 1
ATOM 721 O O . GLN A 1 92 ? 2.456 2.015 -25.009 1.00 85.75 92 GLN A O 1
ATOM 726 N N . LYS A 1 93 ? 0.762 1.885 -23.553 1.00 87.38 93 LYS A N 1
ATOM 727 C CA . LYS A 1 93 ? 1.044 3.201 -22.950 1.00 87.38 93 LYS A CA 1
ATOM 728 C C . LYS A 1 93 ? 2.290 3.149 -22.071 1.00 87.38 93 LYS A C 1
ATOM 730 O O . LYS A 1 93 ? 2.571 2.144 -21.445 1.00 87.38 93 LYS A O 1
ATOM 735 N N . THR A 1 94 ? 3.005 4.263 -21.937 1.00 84.69 94 THR A N 1
ATOM 736 C CA . THR A 1 94 ? 4.169 4.363 -21.031 1.00 84.69 94 THR A CA 1
ATOM 737 C C . THR A 1 94 ? 3.779 4.445 -19.552 1.00 84.69 94 THR A C 1
ATOM 739 O O . THR A 1 94 ? 4.615 4.228 -18.675 1.00 84.69 94 THR A O 1
ATOM 742 N N . ARG A 1 95 ? 2.507 4.746 -19.264 1.00 87.94 95 ARG A N 1
ATOM 743 C CA . ARG A 1 95 ? 1.918 4.774 -17.925 1.00 87.94 95 ARG A CA 1
ATOM 744 C C . ARG A 1 95 ? 0.527 4.153 -17.949 1.00 87.94 95 ARG A C 1
ATOM 746 O O . ARG A 1 95 ? -0.296 4.501 -18.794 1.00 87.94 95 ARG A O 1
ATOM 753 N N . LEU A 1 96 ? 0.283 3.281 -16.983 1.00 90.56 96 LEU A N 1
ATOM 754 C CA . LEU A 1 96 ? -0.925 2.494 -16.803 1.00 90.56 96 LEU A CA 1
ATOM 755 C C . LEU A 1 96 ? -1.452 2.677 -15.386 1.00 90.56 96 LEU A C 1
ATOM 757 O O . LEU A 1 96 ? -0.704 3.004 -14.465 1.00 90.56 96 LEU A O 1
ATOM 761 N N . ASN A 1 97 ? -2.746 2.436 -15.226 1.00 90.81 97 ASN A N 1
ATOM 762 C CA . ASN A 1 97 ? -3.392 2.368 -13.930 1.00 90.81 97 ASN A CA 1
ATOM 763 C C . ASN A 1 97 ? -4.155 1.047 -13.869 1.00 90.81 97 ASN A C 1
ATOM 765 O O . ASN A 1 97 ? -5.123 0.879 -14.604 1.00 90.81 97 ASN A O 1
ATOM 769 N N . LEU A 1 98 ? -3.709 0.122 -13.024 1.00 92.62 98 LEU A N 1
ATOM 770 C CA . LEU A 1 98 ? -4.449 -1.103 -12.738 1.00 92.62 98 LEU A CA 1
ATOM 771 C C . LEU A 1 98 ? -5.424 -0.832 -11.599 1.00 92.62 98 LEU A C 1
ATOM 773 O O . LEU A 1 98 ? -5.104 -0.062 -10.692 1.00 92.62 98 LEU A O 1
ATOM 777 N N . ARG A 1 99 ? -6.610 -1.436 -11.644 1.00 91.12 99 ARG A N 1
ATOM 778 C CA . ARG A 1 99 ? -7.637 -1.233 -10.626 1.00 91.12 99 ARG A CA 1
ATOM 779 C C . ARG A 1 99 ? -8.196 -2.558 -10.145 1.00 91.12 99 ARG A C 1
ATOM 781 O O . ARG A 1 99 ? -8.618 -3.364 -10.964 1.00 91.12 99 ARG A O 1
ATOM 788 N N . ASP A 1 100 ? -8.256 -2.709 -8.831 1.00 91.94 100 ASP A N 1
ATOM 789 C CA . ASP A 1 100 ? -8.950 -3.799 -8.154 1.00 91.94 100 ASP A CA 1
ATOM 790 C C . ASP A 1 100 ? -9.359 -3.343 -6.748 1.00 91.94 100 ASP A C 1
ATOM 792 O O . ASP A 1 100 ? -8.638 -2.560 -6.130 1.00 91.94 100 ASP A O 1
ATOM 796 N N . ASN A 1 101 ? -10.504 -3.806 -6.241 1.00 90.00 101 ASN A N 1
ATOM 797 C CA . ASN A 1 101 ? -11.005 -3.487 -4.895 1.00 90.00 101 ASN A CA 1
ATOM 798 C C . ASN A 1 101 ? -10.977 -1.981 -4.548 1.00 90.00 101 ASN A C 1
ATOM 800 O O . ASN A 1 101 ? -10.463 -1.581 -3.503 1.00 90.00 101 ASN A O 1
ATOM 804 N N . GLY A 1 102 ? -11.423 -1.117 -5.463 1.00 86.38 102 GLY A N 1
ATOM 805 C CA . GLY A 1 102 ? -11.365 0.344 -5.297 1.00 86.38 102 GLY A CA 1
ATOM 806 C C . GLY A 1 102 ? -9.954 0.966 -5.289 1.00 86.38 102 GLY A C 1
ATOM 807 O O . GLY A 1 102 ? -9.825 2.192 -5.312 1.00 86.38 102 GLY A O 1
ATOM 808 N N . ILE A 1 103 ? -8.885 0.164 -5.316 1.00 88.00 103 ILE A N 1
ATOM 809 C CA . ILE A 1 103 ? -7.486 0.602 -5.299 1.00 88.00 103 ILE A CA 1
ATOM 810 C C . ILE A 1 103 ? -7.000 0.785 -6.732 1.00 88.00 103 ILE A C 1
ATOM 812 O O . ILE A 1 103 ? -7.145 -0.100 -7.572 1.00 88.00 103 ILE A O 1
ATOM 816 N N . LEU A 1 104 ? -6.389 1.936 -7.020 1.00 89.38 104 LEU A N 1
ATOM 817 C CA . LEU A 1 104 ? -5.792 2.217 -8.321 1.00 89.38 104 LEU A CA 1
ATOM 818 C C . LEU A 1 104 ? -4.269 2.311 -8.201 1.00 89.38 104 LEU A C 1
ATOM 820 O O . LEU A 1 104 ? -3.731 3.202 -7.542 1.00 89.38 104 LEU A O 1
ATOM 824 N N . VAL A 1 105 ? -3.587 1.376 -8.859 1.00 91.88 105 VAL A N 1
ATOM 825 C CA . VAL A 1 105 ? -2.132 1.205 -8.859 1.00 91.88 105 VAL A CA 1
ATOM 826 C C . VAL A 1 105 ? -1.550 1.793 -10.135 1.00 91.88 105 VAL A C 1
ATOM 828 O O . VAL A 1 105 ? -1.801 1.304 -11.235 1.00 91.88 105 VAL A O 1
ATOM 831 N N . GLY A 1 106 ? -0.750 2.845 -9.985 1.00 90.44 106 GLY A N 1
ATOM 832 C CA . GLY A 1 106 ? -0.033 3.480 -11.081 1.00 90.44 106 GLY A CA 1
ATOM 833 C C . GLY A 1 106 ? 1.259 2.734 -11.398 1.00 90.44 106 GLY A C 1
ATOM 834 O O . GLY A 1 106 ? 2.156 2.647 -10.557 1.00 90.44 106 GLY A O 1
ATOM 835 N N . ILE A 1 107 ? 1.380 2.250 -12.630 1.00 90.50 107 ILE A N 1
ATOM 836 C CA . ILE A 1 107 ? 2.577 1.581 -13.146 1.00 90.50 107 ILE A CA 1
ATOM 837 C C . ILE A 1 107 ? 3.104 2.401 -14.318 1.00 90.50 107 ILE A C 1
ATOM 839 O O . ILE A 1 107 ? 2.334 2.853 -15.163 1.00 90.50 107 ILE A O 1
ATOM 843 N N . SER A 1 108 ? 4.409 2.626 -14.393 1.00 88.69 108 SER A N 1
ATOM 844 C CA . SER A 1 108 ? 5.004 3.269 -15.566 1.00 88.69 108 SER A CA 1
ATOM 845 C C . SER A 1 108 ? 6.303 2.605 -15.957 1.00 88.69 108 SER A C 1
ATOM 847 O O . SER A 1 108 ? 7.005 2.068 -15.100 1.00 88.69 108 SER A O 1
ATOM 849 N N . ARG A 1 109 ? 6.649 2.713 -17.235 1.00 85.75 109 ARG A N 1
ATOM 850 C CA . ARG A 1 109 ? 7.980 2.356 -17.699 1.00 85.75 109 ARG A CA 1
ATOM 851 C C . ARG A 1 109 ? 8.999 3.352 -17.166 1.00 85.75 109 ARG A C 1
ATOM 853 O O . ARG A 1 109 ? 8.830 4.563 -17.321 1.00 85.75 109 ARG A O 1
ATOM 860 N N . GLN A 1 110 ? 10.020 2.842 -16.495 1.00 80.81 110 GLN A N 1
ATOM 861 C CA . GLN A 1 110 ? 11.134 3.630 -15.989 1.00 80.81 110 GLN A CA 1
ATOM 862 C C . GLN A 1 110 ? 12.449 2.942 -16.323 1.00 80.81 110 GLN A C 1
ATOM 864 O O . GLN A 1 110 ? 12.530 1.718 -16.376 1.00 80.81 110 GLN A O 1
ATOM 869 N N . TRP A 1 111 ? 13.487 3.747 -16.516 1.00 73.75 111 TRP A N 1
ATOM 870 C CA . TRP A 1 111 ? 14.846 3.248 -16.661 1.00 73.75 111 TRP A CA 1
ATOM 871 C C . TRP A 1 111 ? 15.399 2.876 -15.287 1.00 73.75 111 TRP A C 1
ATOM 873 O O . TRP A 1 111 ? 15.581 3.746 -14.434 1.00 73.75 111 TRP A O 1
ATOM 883 N N . MET A 1 112 ? 15.666 1.588 -15.084 1.00 68.12 112 MET A N 1
ATOM 884 C CA . MET A 1 112 ? 16.295 1.046 -13.882 1.00 68.12 112 MET A CA 1
ATOM 885 C C . MET A 1 112 ? 17.706 0.588 -14.256 1.00 68.12 112 MET A C 1
ATOM 887 O O . MET A 1 112 ? 17.944 -0.557 -14.626 1.00 68.12 112 MET A O 1
ATOM 891 N N . GLY A 1 113 ? 18.657 1.524 -14.220 1.00 69.94 113 GLY A N 1
ATOM 892 C CA . GLY A 1 113 ? 20.006 1.291 -14.736 1.00 69.94 113 GLY A CA 1
ATOM 893 C C . GLY A 1 113 ? 20.043 1.375 -16.262 1.00 69.94 113 GLY A C 1
ATOM 894 O O . GLY A 1 113 ? 19.817 2.448 -16.819 1.00 69.94 113 GLY A O 1
ATOM 895 N N . THR A 1 114 ? 20.362 0.266 -16.931 1.00 70.19 114 THR A N 1
ATOM 896 C CA . THR A 1 114 ? 20.513 0.196 -18.397 1.00 70.19 114 THR A CA 1
ATOM 897 C C . THR A 1 114 ? 19.285 -0.337 -19.125 1.00 70.19 114 THR A C 1
ATOM 899 O O . THR A 1 114 ? 19.284 -0.346 -20.353 1.00 70.19 114 THR A O 1
ATOM 902 N N . GLU A 1 115 ? 18.260 -0.785 -18.402 1.00 76.44 115 GLU A N 1
ATOM 903 C CA . GLU A 1 115 ? 17.063 -1.392 -18.982 1.00 76.44 115 GLU A CA 1
ATOM 904 C C . GLU A 1 115 ? 15.802 -0.618 -18.590 1.00 76.44 115 GLU A C 1
ATOM 906 O O . GLU A 1 115 ? 15.706 -0.034 -17.506 1.00 76.44 115 GLU A O 1
ATOM 911 N N . GLU A 1 116 ? 14.835 -0.588 -19.509 1.00 84.06 116 GLU A N 1
ATOM 912 C CA . GLU A 1 116 ? 13.500 -0.063 -19.248 1.00 84.06 116 GLU A CA 1
ATOM 913 C C . GLU A 1 116 ? 12.650 -1.174 -18.624 1.00 84.06 116 GLU A C 1
ATOM 915 O O . GLU A 1 116 ? 12.471 -2.239 -19.213 1.00 84.06 116 GLU A O 1
ATOM 920 N N . SER A 1 117 ? 12.104 -0.917 -17.440 1.00 86.88 117 SER A N 1
ATOM 921 C CA . SER A 1 117 ? 11.284 -1.874 -16.699 1.00 86.88 117 SER A CA 1
ATOM 922 C C . SER A 1 117 ? 9.957 -1.248 -16.294 1.00 86.88 117 SER A C 1
ATOM 924 O O . SER A 1 117 ? 9.844 -0.032 -16.104 1.00 86.88 117 SER A O 1
ATOM 926 N N . TRP A 1 118 ? 8.932 -2.079 -16.126 1.00 91.06 118 TRP A N 1
ATOM 927 C CA . TRP A 1 118 ? 7.695 -1.646 -15.491 1.00 91.06 118 TRP A CA 1
ATOM 928 C C . TRP A 1 118 ? 7.921 -1.474 -13.996 1.00 91.06 118 TRP A C 1
ATOM 930 O O . TRP A 1 118 ? 8.381 -2.395 -13.332 1.00 91.06 118 TRP A O 1
ATOM 940 N N . VAL A 1 119 ? 7.583 -0.305 -13.458 1.00 88.12 119 VAL A N 1
ATOM 941 C CA . VAL A 1 119 ? 7.764 0.006 -12.037 1.00 88.12 119 VAL A CA 1
ATOM 942 C C . VAL A 1 119 ? 6.447 0.496 -11.451 1.00 88.12 119 VAL A C 1
ATOM 944 O O . VAL A 1 119 ? 5.742 1.300 -12.070 1.00 88.12 119 VAL A O 1
ATOM 947 N N . ILE A 1 120 ? 6.120 0.045 -10.239 1.00 89.44 120 ILE A N 1
ATOM 948 C CA . ILE A 1 120 ? 5.023 0.625 -9.456 1.00 89.44 120 ILE A CA 1
ATOM 949 C C . ILE A 1 120 ? 5.457 2.011 -8.974 1.00 89.44 120 ILE A C 1
ATOM 951 O O . ILE A 1 120 ? 6.382 2.162 -8.174 1.00 89.44 120 ILE A O 1
ATOM 955 N N . THR A 1 121 ? 4.789 3.043 -9.478 1.00 78.44 121 THR A N 1
ATOM 956 C CA . THR A 1 121 ? 5.200 4.443 -9.289 1.00 78.44 121 THR A CA 1
ATOM 957 C C . THR A 1 121 ? 4.272 5.246 -8.409 1.00 78.44 121 THR A C 1
ATOM 959 O O . THR A 1 121 ? 4.658 6.309 -7.928 1.00 78.44 121 THR A O 1
ATOM 962 N N . GLY A 1 122 ? 3.071 4.746 -8.150 1.00 68.94 122 GLY A N 1
ATOM 963 C CA . GLY A 1 122 ? 2.186 5.387 -7.204 1.00 68.94 122 GLY A CA 1
ATOM 964 C C . GLY A 1 122 ? 0.859 4.677 -7.068 1.00 68.94 122 GLY A C 1
ATOM 965 O O . GLY A 1 122 ? 0.610 3.624 -7.650 1.00 68.94 122 GLY A O 1
ATOM 966 N N . PHE A 1 123 ? 0.001 5.315 -6.300 1.00 72.94 123 PHE A N 1
ATOM 967 C CA . PHE A 1 123 ? -1.397 4.978 -6.135 1.00 72.94 123 PHE A CA 1
ATOM 968 C C . PHE A 1 123 ? -2.201 6.251 -6.436 1.00 72.94 123 PHE A C 1
ATOM 970 O O . PHE A 1 123 ? -1.667 7.363 -6.345 1.00 72.94 123 PHE A O 1
ATOM 977 N N . ALA A 1 124 ? -3.481 6.125 -6.761 1.00 61.19 124 ALA A N 1
ATOM 978 C CA . ALA A 1 124 ? -4.394 7.256 -6.642 1.00 61.19 124 ALA A CA 1
ATOM 979 C C . ALA A 1 124 ? -5.767 6.782 -6.177 1.00 61.19 124 ALA A C 1
ATOM 981 O O . ALA A 1 124 ? -6.199 5.683 -6.495 1.00 61.19 124 ALA A O 1
ATOM 982 N N . GLU A 1 125 ? -6.482 7.638 -5.468 1.00 50.22 125 GLU A N 1
ATOM 983 C CA . GLU A 1 125 ? -7.935 7.549 -5.401 1.00 50.22 125 GLU A CA 1
ATOM 984 C C . GLU A 1 125 ? -8.476 8.486 -6.477 1.00 50.22 125 GLU A C 1
ATOM 986 O O . GLU A 1 125 ? -7.957 9.589 -6.665 1.00 50.22 125 GLU A O 1
ATOM 991 N N . LYS A 1 126 ? -9.522 8.092 -7.210 1.00 53.22 126 LYS A N 1
ATOM 992 C CA . LYS A 1 126 ? -10.346 9.127 -7.845 1.00 53.22 126 LYS A CA 1
ATOM 993 C C . LYS A 1 126 ? -11.008 9.863 -6.681 1.00 53.22 126 LYS A C 1
ATOM 995 O O . LYS A 1 126 ? -11.964 9.354 -6.112 1.00 53.22 126 LYS A O 1
ATOM 1000 N N . GLU A 1 127 ? -10.460 11.022 -6.314 1.00 54.69 127 GLU A N 1
ATOM 1001 C CA . GLU A 1 127 ? -10.771 11.763 -5.077 1.00 54.69 127 GLU A CA 1
ATOM 1002 C C . GLU A 1 127 ? -12.271 12.049 -4.858 1.00 54.69 127 GLU A C 1
ATOM 1004 O O . GLU A 1 127 ? -12.671 12.316 -3.726 1.00 54.69 127 GLU A O 1
ATOM 1009 N N . ASN A 1 128 ? -13.111 11.919 -5.892 1.00 60.97 128 ASN A N 1
ATOM 1010 C CA . ASN A 1 128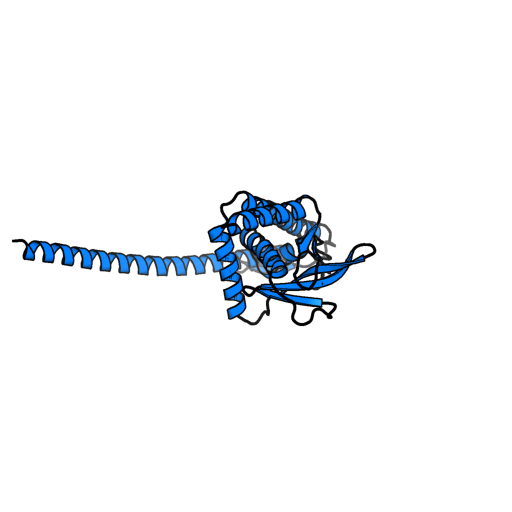 ? -14.531 12.277 -5.869 1.00 60.97 128 ASN A CA 1
ATOM 1011 C C . ASN A 1 128 ? -15.506 11.088 -5.939 1.00 60.97 128 ASN A C 1
ATOM 1013 O O . ASN A 1 128 ? -16.700 11.312 -6.122 1.00 60.97 128 ASN A O 1
ATOM 1017 N N . ASP A 1 129 ? -15.032 9.845 -5.830 1.00 75.12 129 ASP A N 1
ATOM 1018 C CA . ASP A 1 129 ? -15.897 8.662 -5.901 1.00 75.12 129 ASP A CA 1
ATOM 1019 C C . ASP A 1 129 ? -16.011 7.977 -4.532 1.00 75.12 129 ASP A C 1
ATOM 1021 O O . ASP A 1 129 ? -15.126 7.235 -4.098 1.00 75.12 129 ASP A O 1
ATOM 1025 N N . ASN A 1 130 ? -17.098 8.280 -3.820 1.00 80.62 130 ASN A N 1
ATOM 1026 C CA . ASN A 1 130 ? -17.338 7.769 -2.470 1.00 80.62 130 ASN A CA 1
ATOM 1027 C C . ASN A 1 130 ? -17.541 6.247 -2.438 1.00 80.62 130 ASN A C 1
ATOM 1029 O O . ASN A 1 130 ? -17.231 5.625 -1.422 1.00 80.62 130 ASN A O 1
ATOM 1033 N N . GLU A 1 131 ? -18.030 5.642 -3.525 1.00 84.62 131 GLU A N 1
ATOM 1034 C CA . GLU A 1 131 ? -18.223 4.191 -3.594 1.00 84.62 131 GLU A CA 1
ATOM 1035 C C . GLU A 1 131 ? -16.871 3.479 -3.661 1.00 84.62 131 GLU A C 1
ATOM 1037 O O . GLU A 1 131 ? -16.620 2.571 -2.872 1.00 84.62 131 GLU A O 1
ATOM 1042 N N . LEU A 1 132 ? -15.951 3.969 -4.499 1.00 82.75 132 LEU A N 1
ATOM 1043 C CA . LEU A 1 132 ? -14.598 3.410 -4.605 1.00 82.75 132 LEU A CA 1
ATOM 1044 C C . LEU A 1 132 ? -13.787 3.571 -3.315 1.00 82.75 132 LEU A C 1
ATOM 1046 O O . LEU A 1 132 ? -13.024 2.680 -2.949 1.00 82.75 132 LEU A O 1
ATOM 1050 N N . LYS A 1 133 ? -13.952 4.693 -2.603 1.00 83.19 133 LYS A N 1
ATOM 1051 C CA . LYS A 1 133 ? -13.309 4.890 -1.293 1.00 83.19 133 LYS A CA 1
ATOM 1052 C C . LYS A 1 133 ? -13.803 3.877 -0.268 1.00 83.19 133 LYS A C 1
ATOM 1054 O O . LYS A 1 133 ? -13.007 3.338 0.501 1.00 83.19 133 LYS A O 1
ATOM 1059 N N . LYS A 1 134 ? -15.111 3.611 -0.264 1.00 88.50 134 LYS A N 1
ATOM 1060 C CA . LYS A 1 134 ? -15.702 2.602 0.612 1.00 88.50 134 LYS A CA 1
ATOM 1061 C C . LYS A 1 134 ? -15.202 1.204 0.251 1.00 88.50 134 LYS A C 1
ATOM 1063 O O . LYS A 1 134 ? -14.768 0.488 1.143 1.00 88.50 134 LYS A O 1
ATOM 1068 N N . GLU A 1 135 ? -15.182 0.859 -1.034 1.00 90.81 135 GLU A N 1
ATOM 1069 C CA . GLU A 1 135 ? -14.666 -0.423 -1.530 1.00 90.81 135 GLU A CA 1
ATOM 1070 C C . GLU A 1 135 ? -13.205 -0.654 -1.107 1.00 90.81 135 GLU A C 1
ATOM 1072 O O . GLU A 1 135 ? -12.882 -1.697 -0.538 1.00 90.81 135 GLU A O 1
ATOM 1077 N N . ALA A 1 136 ? -12.341 0.352 -1.281 1.00 90.50 136 ALA A N 1
ATOM 1078 C CA . ALA A 1 136 ? -10.949 0.287 -0.841 1.00 90.50 136 ALA A CA 1
ATOM 1079 C C . ALA A 1 136 ? -10.824 0.132 0.685 1.00 90.50 136 ALA A C 1
ATOM 1081 O O . ALA A 1 136 ? -10.026 -0.677 1.164 1.00 90.50 136 ALA A O 1
ATOM 1082 N N . SER A 1 137 ? -11.628 0.870 1.460 1.00 91.38 137 SER A N 1
ATOM 1083 C CA . SER A 1 137 ? -11.654 0.753 2.925 1.00 91.38 137 SER A CA 1
ATOM 1084 C C . SER A 1 137 ? -12.092 -0.642 3.378 1.00 91.38 137 SER A C 1
ATOM 1086 O O . SER A 1 137 ? -11.465 -1.230 4.261 1.00 91.38 137 SER A O 1
ATOM 1088 N N . ASP A 1 138 ? -13.131 -1.197 2.756 1.00 94.69 138 ASP A N 1
ATOM 1089 C CA . ASP A 1 138 ? -13.661 -2.519 3.085 1.00 94.69 138 ASP A CA 1
ATOM 1090 C C . ASP A 1 138 ? -12.649 -3.623 2.740 1.00 94.69 138 ASP A C 1
ATOM 1092 O O . ASP A 1 138 ? -12.441 -4.540 3.539 1.00 94.69 138 ASP A O 1
ATOM 1096 N N . ALA A 1 139 ? -11.932 -3.499 1.620 1.00 95.44 139 ALA A N 1
ATOM 1097 C CA . ALA A 1 139 ? -10.862 -4.424 1.249 1.00 95.44 139 ALA A CA 1
ATOM 1098 C C . ALA A 1 139 ? -9.679 -4.386 2.231 1.00 95.44 139 ALA A C 1
ATOM 1100 O O . ALA A 1 139 ? -9.191 -5.435 2.662 1.00 95.44 139 ALA A O 1
ATOM 1101 N N . ILE A 1 140 ? -9.248 -3.191 2.650 1.00 95.12 140 ILE A N 1
ATOM 1102 C CA . ILE A 1 140 ? -8.202 -3.021 3.671 1.00 95.12 140 ILE A CA 1
ATOM 1103 C C . ILE A 1 140 ? -8.638 -3.653 5.000 1.00 95.12 140 ILE A C 1
ATOM 1105 O O . ILE A 1 140 ? -7.879 -4.413 5.610 1.00 95.12 140 ILE A O 1
ATOM 1109 N N . LYS A 1 141 ? -9.878 -3.395 5.435 1.00 96.19 141 LYS A N 1
ATOM 1110 C CA . LYS A 1 141 ? -10.447 -3.993 6.652 1.00 96.19 141 LYS A CA 1
ATOM 1111 C C . LYS A 1 141 ? -10.509 -5.514 6.562 1.00 96.19 141 LYS A C 1
ATOM 1113 O O . LYS A 1 141 ? -10.183 -6.177 7.543 1.00 96.19 141 LYS A O 1
ATOM 1118 N N . ALA A 1 142 ? -10.875 -6.069 5.408 1.00 97.25 142 ALA A N 1
ATOM 1119 C CA . ALA A 1 142 ? -10.923 -7.512 5.198 1.00 97.25 142 ALA A CA 1
ATOM 1120 C C . ALA A 1 142 ? -9.535 -8.157 5.345 1.00 97.25 142 ALA A C 1
ATOM 1122 O O . ALA A 1 142 ? -9.396 -9.148 6.064 1.00 97.25 142 ALA A O 1
ATOM 1123 N N . VAL A 1 143 ? -8.495 -7.561 4.749 1.00 96.56 143 VAL A N 1
ATOM 1124 C CA . VAL A 1 143 ? -7.107 -8.032 4.907 1.00 96.56 143 VAL A CA 1
ATOM 1125 C C . VAL A 1 143 ? -6.673 -7.972 6.373 1.00 96.56 143 VAL A C 1
ATOM 1127 O O . VAL A 1 143 ? -6.152 -8.959 6.894 1.00 96.56 143 VAL A O 1
ATOM 1130 N N . ASN A 1 144 ? -6.939 -6.860 7.064 1.00 94.44 144 ASN A N 1
ATOM 1131 C CA . ASN A 1 144 ? -6.613 -6.707 8.485 1.00 94.44 144 ASN A CA 1
ATOM 1132 C C . ASN A 1 144 ? -7.352 -7.720 9.369 1.00 94.44 144 ASN A C 1
ATOM 1134 O O . ASN A 1 144 ? -6.745 -8.332 10.245 1.00 94.44 144 ASN A O 1
ATOM 1138 N N . ALA A 1 145 ? -8.642 -7.948 9.129 1.00 95.44 145 ALA A N 1
ATOM 1139 C CA . ALA A 1 145 ? -9.421 -8.931 9.877 1.00 95.44 145 ALA A CA 1
ATOM 1140 C C . ALA A 1 145 ? -8.899 -10.361 9.655 1.00 95.44 145 ALA A C 1
ATOM 1142 O O . ALA A 1 145 ? -8.862 -11.169 10.584 1.00 95.44 145 ALA A O 1
ATOM 1143 N N . GLN A 1 146 ? -8.475 -10.674 8.430 1.00 95.88 146 GLN A N 1
ATOM 1144 C CA . GLN A 1 146 ? -8.044 -12.018 8.060 1.00 95.88 146 GLN A CA 1
ATOM 1145 C C . GLN A 1 146 ? -6.599 -12.332 8.471 1.00 95.88 146 GLN A C 1
ATOM 1147 O O . GLN A 1 146 ? -6.312 -13.471 8.854 1.00 95.88 146 GLN A O 1
ATOM 1152 N N . TYR A 1 147 ? -5.701 -11.346 8.393 1.00 95.94 147 TYR A N 1
ATOM 1153 C CA . TYR A 1 147 ? -4.255 -11.546 8.526 1.00 95.94 147 TYR A CA 1
ATOM 1154 C C . TYR A 1 147 ? -3.570 -10.627 9.538 1.00 95.94 147 TYR A C 1
ATOM 1156 O O . TYR A 1 147 ? -2.418 -10.873 9.869 1.00 95.94 147 TYR A O 1
ATOM 1164 N N . GLY A 1 148 ? -4.246 -9.611 10.080 1.00 92.06 148 GLY A N 1
ATOM 1165 C CA . GLY A 1 148 ? -3.627 -8.589 10.937 1.00 92.06 148 GLY A CA 1
ATOM 1166 C C . GLY A 1 148 ? -2.941 -9.127 12.199 1.00 92.06 148 GLY A C 1
ATOM 1167 O O . GLY A 1 148 ? -2.082 -8.464 12.772 1.00 92.06 148 GLY A O 1
ATOM 1168 N N . TYR A 1 149 ? -3.292 -10.345 12.618 1.00 91.00 149 TYR A N 1
ATOM 1169 C CA . TYR A 1 149 ? -2.697 -11.040 13.759 1.00 91.00 149 TYR A CA 1
ATOM 1170 C C . TYR A 1 149 ? -1.492 -11.927 13.398 1.00 91.00 149 TYR A C 1
ATOM 1172 O O . TYR A 1 149 ? -0.862 -12.474 14.306 1.00 91.00 149 TYR A O 1
ATOM 1180 N N . THR A 1 150 ? -1.183 -12.145 12.114 1.00 92.56 150 THR A N 1
ATOM 1181 C CA . THR A 1 150 ? -0.124 -13.085 11.718 1.00 92.56 150 THR A CA 1
ATOM 1182 C C . THR A 1 150 ? 1.264 -12.458 11.876 1.00 92.56 150 THR A C 1
ATOM 1184 O O . THR A 1 150 ? 1.431 -11.258 11.638 1.00 92.56 150 THR A O 1
ATOM 1187 N N . PRO A 1 151 ? 2.293 -13.235 12.263 1.00 93.56 151 PRO A N 1
ATOM 1188 C CA . PRO A 1 151 ? 3.653 -12.715 12.418 1.00 93.56 151 PRO A CA 1
ATOM 1189 C C . PRO A 1 151 ? 4.203 -12.032 11.160 1.00 93.56 151 PRO A C 1
ATOM 1191 O O . PRO A 1 151 ? 4.887 -11.016 11.262 1.00 93.56 151 PRO A O 1
ATOM 1194 N N . GLU A 1 152 ? 3.882 -12.561 9.981 1.00 95.56 152 GLU A N 1
ATOM 1195 C CA . GLU A 1 152 ? 4.323 -12.051 8.684 1.00 95.56 152 GLU A CA 1
ATOM 1196 C C . GLU A 1 152 ? 3.698 -10.683 8.390 1.00 95.56 152 GLU A C 1
ATOM 1198 O O . GLU A 1 152 ? 4.400 -9.754 7.990 1.00 95.56 152 GLU A O 1
ATOM 1203 N N . PHE A 1 153 ? 2.400 -10.517 8.671 1.00 96.31 153 PHE A N 1
ATOM 1204 C CA . PHE A 1 153 ? 1.727 -9.227 8.532 1.00 96.31 153 PHE A CA 1
ATOM 1205 C C . PHE A 1 153 ? 2.293 -8.195 9.516 1.00 96.31 153 PHE A C 1
ATOM 1207 O O . PHE A 1 153 ? 2.616 -7.064 9.144 1.00 96.31 153 PHE A O 1
ATOM 1214 N N . LEU A 1 154 ? 2.489 -8.601 10.774 1.00 93.44 154 LEU A N 1
ATOM 1215 C CA . LEU A 1 154 ? 3.105 -7.755 11.797 1.00 93.44 154 LEU A CA 1
ATOM 1216 C C . LEU A 1 154 ? 4.545 -7.359 11.432 1.00 93.44 154 LEU A C 1
ATOM 1218 O O . LEU A 1 154 ? 4.994 -6.284 11.834 1.00 93.44 154 LEU A O 1
ATOM 1222 N N . SER A 1 155 ? 5.264 -8.190 10.669 1.00 92.62 155 SER A N 1
ATOM 1223 C CA . SER A 1 155 ? 6.592 -7.862 10.141 1.00 92.62 155 SER A CA 1
ATOM 1224 C C . SER A 1 155 ? 6.534 -6.664 9.194 1.00 92.62 155 SER A C 1
ATOM 1226 O O . SER A 1 155 ? 7.255 -5.688 9.408 1.00 92.62 155 SER A O 1
ATOM 1228 N N . ILE A 1 156 ? 5.601 -6.659 8.231 1.00 95.56 156 ILE A N 1
ATOM 1229 C CA . ILE A 1 156 ? 5.386 -5.485 7.370 1.00 95.56 156 ILE A CA 1
ATOM 1230 C C . ILE A 1 156 ? 5.032 -4.267 8.219 1.00 95.56 156 ILE A C 1
ATOM 1232 O O . ILE A 1 156 ? 5.639 -3.213 8.052 1.00 95.56 156 ILE A O 1
ATOM 1236 N N . GLY A 1 157 ? 4.106 -4.413 9.173 1.00 93.06 157 GLY A N 1
ATOM 1237 C CA . GLY A 1 157 ? 3.684 -3.316 10.046 1.00 93.06 157 GLY A CA 1
ATOM 1238 C C . GLY A 1 157 ? 4.844 -2.670 10.810 1.00 93.06 157 GLY A C 1
ATOM 1239 O O . GLY A 1 157 ? 4.882 -1.446 10.959 1.00 93.06 157 GLY A O 1
ATOM 1240 N N . LYS A 1 158 ? 5.833 -3.460 11.252 1.00 92.75 158 LYS A N 1
ATOM 1241 C CA . LYS A 1 158 ? 7.072 -2.939 11.857 1.00 92.75 158 LYS A CA 1
ATOM 1242 C C . LYS A 1 158 ? 7.888 -2.122 10.857 1.00 92.75 158 LYS A C 1
ATOM 1244 O O . LYS A 1 158 ? 8.302 -1.014 11.197 1.00 92.75 158 LYS A O 1
ATOM 1249 N N . GLN A 1 159 ? 8.079 -2.632 9.641 1.00 95.62 159 GLN A N 1
ATOM 1250 C CA . GLN A 1 159 ? 8.850 -1.943 8.604 1.00 95.62 159 GLN A CA 1
ATOM 1251 C C . GLN A 1 159 ? 8.158 -0.654 8.136 1.00 95.62 159 GLN A C 1
ATOM 1253 O O . GLN A 1 159 ? 8.786 0.402 8.071 1.00 95.62 159 GLN A O 1
ATOM 1258 N N . VAL A 1 160 ? 6.841 -0.688 7.923 1.00 96.38 160 VAL A N 1
ATOM 1259 C CA . VAL A 1 160 ? 6.028 0.502 7.626 1.00 96.38 160 VAL A CA 1
ATOM 1260 C C . VAL A 1 160 ? 6.131 1.523 8.758 1.00 96.38 160 VAL A C 1
ATOM 1262 O O . VAL A 1 160 ? 6.359 2.703 8.499 1.00 96.38 160 VAL A O 1
ATOM 1265 N N . GLY A 1 161 ? 6.048 1.081 10.016 1.00 92.56 161 GLY A N 1
ATOM 1266 C CA . GLY A 1 161 ? 6.250 1.947 11.179 1.00 92.56 161 GLY A CA 1
ATOM 1267 C C . GLY A 1 161 ? 7.632 2.612 11.205 1.00 92.56 161 GLY A C 1
ATOM 1268 O O . GLY A 1 161 ? 7.733 3.801 11.505 1.00 92.56 161 GLY A O 1
ATOM 1269 N N . ALA A 1 162 ? 8.694 1.889 10.838 1.00 90.44 162 ALA A N 1
ATOM 1270 C CA . ALA A 1 162 ? 10.045 2.444 10.739 1.00 90.44 162 ALA A CA 1
ATOM 1271 C C . ALA A 1 162 ? 10.172 3.488 9.612 1.00 90.44 162 ALA A C 1
ATOM 1273 O O . ALA A 1 162 ? 10.837 4.519 9.780 1.00 90.44 162 ALA A O 1
ATOM 1274 N N . VAL A 1 163 ? 9.499 3.263 8.479 1.00 91.88 163 VAL A N 1
ATOM 1275 C CA . VAL A 1 163 ? 9.418 4.232 7.377 1.00 91.88 163 VAL A CA 1
ATOM 1276 C C . VAL A 1 163 ? 8.657 5.487 7.814 1.00 91.88 163 VAL A C 1
ATOM 1278 O O . VAL A 1 163 ? 9.159 6.588 7.596 1.00 91.88 163 VAL A O 1
ATOM 1281 N N . ILE A 1 164 ? 7.510 5.345 8.487 1.00 92.56 164 ILE A N 1
ATOM 1282 C CA . ILE A 1 164 ? 6.735 6.466 9.050 1.00 92.56 164 ILE A CA 1
ATOM 1283 C C . ILE A 1 164 ? 7.591 7.283 10.026 1.00 92.56 164 ILE A C 1
ATOM 1285 O O . ILE A 1 164 ? 7.723 8.495 9.863 1.00 92.56 164 ILE A O 1
ATOM 1289 N N . ALA A 1 165 ? 8.270 6.626 10.970 1.00 87.56 165 ALA A N 1
ATOM 1290 C CA . ALA A 1 165 ? 9.166 7.302 11.909 1.00 87.56 165 ALA A CA 1
ATOM 1291 C C . ALA A 1 165 ? 10.312 8.046 11.194 1.00 87.56 165 ALA A C 1
ATOM 1293 O O . ALA A 1 165 ? 10.734 9.123 11.619 1.00 87.56 165 ALA A O 1
ATOM 1294 N N . SER A 1 166 ? 10.809 7.495 10.083 1.00 85.88 166 SER A N 1
ATOM 1295 C CA . SER A 1 166 ? 11.819 8.150 9.247 1.00 85.88 166 SER A CA 1
ATOM 1296 C C . SER A 1 166 ? 11.261 9.383 8.536 1.00 85.88 166 SER A C 1
ATOM 1298 O O . SER A 1 166 ? 11.935 10.413 8.499 1.00 85.88 166 SER A O 1
ATOM 1300 N N . VAL A 1 167 ? 10.036 9.305 8.007 1.00 86.25 167 VAL A N 1
ATOM 1301 C CA . VAL A 1 167 ? 9.322 10.446 7.417 1.00 86.25 167 VAL A CA 1
ATOM 1302 C C . VAL A 1 167 ? 9.186 11.559 8.452 1.00 86.25 167 VAL A C 1
ATOM 1304 O O . VAL A 1 167 ? 9.649 12.670 8.188 1.00 86.25 167 VAL A O 1
ATOM 1307 N N . ASP A 1 168 ? 8.674 11.237 9.643 1.00 85.38 168 ASP A N 1
ATOM 1308 C CA . ASP A 1 168 ? 8.497 12.189 10.741 1.00 85.38 168 ASP A CA 1
ATOM 1309 C C . ASP A 1 168 ? 9.822 12.835 11.145 1.00 85.38 168 ASP A C 1
ATOM 1311 O O . ASP A 1 168 ? 9.911 14.061 11.221 1.00 85.38 168 ASP A O 1
ATOM 1315 N N . LYS A 1 169 ? 10.891 12.046 11.306 1.00 81.00 169 LYS A N 1
ATOM 1316 C CA . LYS A 1 169 ? 12.235 12.553 11.623 1.00 81.00 169 LYS A CA 1
ATOM 1317 C C . LYS A 1 169 ? 12.776 13.484 10.537 1.00 81.00 169 LYS A C 1
ATOM 1319 O O . LYS A 1 169 ? 13.373 14.512 10.854 1.00 81.00 169 LYS A O 1
ATOM 1324 N N . ILE A 1 170 ? 12.587 13.156 9.257 1.00 76.19 170 ILE A N 1
ATOM 1325 C CA . ILE A 1 170 ? 13.030 13.998 8.134 1.00 76.19 170 ILE A CA 1
ATOM 1326 C C . ILE A 1 170 ? 12.243 15.312 8.092 1.00 76.19 170 ILE A C 1
ATOM 1328 O O . ILE A 1 170 ? 12.808 16.346 7.726 1.00 76.19 170 ILE A O 1
ATOM 1332 N N . THR A 1 171 ? 10.958 15.294 8.444 1.00 71.50 171 THR A N 1
ATOM 1333 C CA . THR A 1 171 ? 10.138 16.509 8.523 1.00 71.50 171 THR A CA 1
ATOM 1334 C C . THR A 1 171 ? 10.441 17.339 9.773 1.00 71.50 171 THR A C 1
ATOM 1336 O O . THR A 1 171 ? 10.624 18.543 9.643 1.00 71.50 171 THR A O 1
ATOM 1339 N N . GLN A 1 172 ? 10.635 16.720 10.940 1.00 66.19 172 GLN A N 1
ATOM 1340 C CA . GLN A 1 172 ? 10.960 17.405 12.201 1.00 66.19 172 GLN A CA 1
ATOM 1341 C C . GLN A 1 172 ? 12.377 18.000 12.204 1.00 66.19 172 GLN A C 1
ATOM 1343 O O . GLN A 1 172 ? 12.575 19.134 12.635 1.00 66.19 172 GLN A O 1
ATOM 1348 N N . ASN A 1 173 ? 13.378 17.296 11.658 1.00 49.62 173 ASN A N 1
ATOM 1349 C CA . ASN A 1 173 ? 14.742 17.833 11.534 1.00 49.62 173 ASN A CA 1
ATOM 1350 C C . ASN A 1 173 ? 14.816 19.058 10.604 1.00 49.62 173 ASN A C 1
ATOM 1352 O O . ASN A 1 173 ? 15.768 19.833 10.684 1.00 49.62 173 ASN A O 1
ATOM 1356 N N . LYS A 1 174 ? 13.827 19.258 9.724 1.00 49.72 174 LYS A N 1
ATOM 1357 C CA . LYS A 1 174 ? 13.753 20.445 8.862 1.00 49.72 174 LYS A CA 1
ATOM 1358 C C . LYS A 1 174 ? 13.215 21.669 9.596 1.00 49.72 174 LYS A C 1
ATOM 1360 O O . LYS A 1 174 ? 13.725 22.756 9.339 1.00 49.72 174 LYS A O 1
ATOM 1365 N N . ASP A 1 175 ? 12.315 21.502 10.562 1.00 43.78 175 ASP A N 1
ATOM 1366 C CA . ASP A 1 175 ? 11.875 22.612 11.422 1.00 43.78 175 ASP A CA 1
ATOM 1367 C C . ASP A 1 175 ? 13.027 23.171 12.279 1.00 43.78 175 ASP A C 1
ATOM 1369 O O . ASP A 1 175 ? 13.016 24.338 12.664 1.00 43.78 175 ASP A O 1
ATOM 1373 N N . LEU A 1 176 ? 14.087 22.384 12.499 1.00 41.88 176 LEU A N 1
ATOM 1374 C CA . LEU A 1 176 ? 15.304 22.828 13.185 1.00 41.88 176 LEU A CA 1
ATOM 1375 C C . LEU A 1 176 ? 16.379 23.401 12.242 1.00 41.88 176 LEU A C 1
ATOM 1377 O O . LEU A 1 176 ? 17.180 24.222 12.682 1.00 41.88 176 LEU A O 1
ATOM 1381 N N . SER A 1 177 ? 16.415 23.008 10.959 1.00 39.47 177 SER A N 1
ATOM 1382 C CA . SER A 1 177 ? 17.503 23.378 10.031 1.00 39.47 177 SER A CA 1
ATOM 1383 C C . SER A 1 177 ? 17.144 24.437 8.977 1.00 39.47 177 SER A C 1
ATOM 1385 O O . SER A 1 177 ? 18.043 24.878 8.260 1.00 39.47 177 SER A O 1
ATOM 1387 N N . SER A 1 178 ? 15.871 24.831 8.825 1.00 39.53 178 SER A N 1
ATOM 1388 C CA . SER A 1 178 ? 15.461 25.904 7.894 1.00 39.53 178 SER A CA 1
ATOM 1389 C C . SER A 1 178 ? 15.046 27.219 8.553 1.00 39.53 178 SER A C 1
ATOM 1391 O O . SER A 1 178 ? 14.583 28.126 7.863 1.00 39.53 178 SER A O 1
ATOM 1393 N N . HIS A 1 179 ? 15.257 27.378 9.858 1.00 39.25 179 HIS A N 1
ATOM 1394 C CA . HIS A 1 179 ? 15.074 28.675 10.493 1.00 39.25 179 HIS A CA 1
ATOM 1395 C C . HIS A 1 179 ? 16.306 29.564 10.307 1.00 39.25 179 HIS A C 1
ATOM 1397 O O . HIS A 1 179 ? 17.237 29.557 11.107 1.00 39.25 179 HIS A O 1
ATOM 1403 N N . ASN A 1 180 ? 16.227 30.435 9.297 1.00 37.78 180 ASN A N 1
ATOM 1404 C CA . ASN A 1 180 ? 16.516 31.838 9.575 1.00 37.78 180 ASN A CA 1
ATOM 1405 C C . ASN A 1 180 ? 15.610 32.246 10.756 1.00 37.78 180 ASN A C 1
ATOM 1407 O O . ASN A 1 180 ? 14.390 32.134 10.630 1.00 37.78 180 ASN A O 1
ATOM 1411 N N . PRO A 1 181 ? 16.151 32.669 11.910 1.00 39.34 181 PRO A N 1
ATOM 1412 C CA . PRO A 1 181 ? 15.378 32.870 13.137 1.00 39.34 181 PRO A CA 1
ATOM 1413 C C . PRO A 1 181 ? 14.535 34.160 13.145 1.00 39.34 181 PRO A C 1
ATOM 1415 O O . PRO A 1 181 ? 14.175 34.648 14.216 1.00 39.34 181 PRO A O 1
ATOM 1418 N N . LEU A 1 182 ? 14.188 34.722 11.983 1.00 42.78 182 LEU A N 1
ATOM 1419 C CA . LEU A 1 182 ? 13.355 35.918 11.903 1.00 42.78 182 LEU A CA 1
ATOM 1420 C C . LEU A 1 182 ? 11.935 35.588 11.411 1.00 42.78 182 LEU A C 1
ATOM 1422 O O . LEU A 1 182 ? 11.712 35.320 10.236 1.00 42.78 182 LEU A O 1
ATOM 1426 N N . THR A 1 183 ? 11.011 35.688 12.375 1.00 46.84 183 THR A N 1
ATOM 1427 C CA . THR A 1 183 ? 9.650 36.251 12.262 1.00 46.84 183 THR A CA 1
ATOM 1428 C C . THR A 1 183 ? 8.585 35.485 11.473 1.00 46.84 183 THR A C 1
ATOM 1430 O O . THR A 1 183 ? 8.266 35.878 10.363 1.00 46.84 183 THR A O 1
ATOM 1433 N N . ASP A 1 184 ? 7.928 34.507 12.106 1.00 55.91 184 ASP A N 1
ATOM 1434 C CA . ASP A 1 184 ? 6.536 34.157 11.768 1.00 55.91 184 ASP A CA 1
ATOM 1435 C C . ASP A 1 184 ? 5.794 33.673 13.030 1.00 55.91 184 ASP A C 1
ATOM 1437 O O . ASP A 1 184 ? 5.767 32.491 13.393 1.00 55.91 184 ASP A O 1
ATOM 1441 N N . TYR A 1 185 ? 5.252 34.645 13.762 1.00 63.03 185 TYR A N 1
ATOM 1442 C CA . TYR A 1 185 ? 4.389 34.439 14.921 1.00 63.03 185 TYR A CA 1
ATOM 1443 C C . TYR A 1 185 ? 2.966 34.835 14.528 1.00 63.03 185 TYR A C 1
ATOM 1445 O O . TYR A 1 185 ? 2.761 35.885 13.922 1.00 63.03 185 TYR A O 1
ATOM 1453 N N . THR A 1 186 ? 1.981 34.022 14.900 1.00 68.31 186 THR A N 1
ATOM 1454 C CA . THR A 1 186 ? 0.566 34.391 14.820 1.00 68.31 186 THR A CA 1
ATOM 1455 C C . THR A 1 186 ? 0.117 34.869 16.187 1.00 68.31 186 THR A C 1
ATOM 1457 O O . THR A 1 186 ? 0.368 34.224 17.209 1.00 68.31 186 THR A O 1
ATOM 1460 N N . LYS A 1 187 ? -0.567 36.009 16.209 1.00 73.38 187 LYS A N 1
ATOM 1461 C CA . LYS A 1 187 ? -1.197 36.509 17.422 1.00 73.38 187 LYS A CA 1
ATOM 1462 C C . LYS A 1 187 ? -2.496 35.757 17.663 1.00 73.38 187 LYS A C 1
ATOM 1464 O O . LYS A 1 187 ? -3.339 35.674 16.775 1.00 73.38 187 LYS A O 1
ATOM 1469 N N . ILE A 1 188 ? -2.636 35.197 18.854 1.00 71.50 188 ILE A N 1
ATOM 1470 C CA . ILE A 1 188 ? -3.836 34.498 19.298 1.00 71.50 188 ILE A CA 1
ATOM 1471 C C . ILE A 1 188 ? -4.346 35.143 20.577 1.00 71.50 188 ILE A C 1
ATOM 1473 O O . ILE A 1 188 ? -3.566 35.584 21.419 1.00 71.50 188 ILE A O 1
ATOM 1477 N N . GLU A 1 189 ? -5.659 35.192 20.738 1.00 70.94 189 GLU A N 1
ATOM 1478 C CA . GLU A 1 189 ? -6.271 35.638 21.979 1.00 70.94 189 GLU A CA 1
ATOM 1479 C C . GLU A 1 189 ? -6.476 34.434 22.901 1.00 70.94 189 GLU A C 1
ATOM 1481 O O . GLU A 1 189 ? -7.128 33.457 22.537 1.00 70.94 189 GLU A O 1
ATOM 1486 N N . VAL A 1 190 ? -5.899 34.492 24.102 1.00 62.62 190 VAL A N 1
ATOM 1487 C CA . VAL A 1 190 ? -6.075 33.475 25.143 1.00 62.62 190 VAL A CA 1
ATOM 1488 C C . VAL A 1 190 ? -6.526 34.183 26.413 1.00 62.62 190 VAL A C 1
ATOM 1490 O O . VAL A 1 190 ? -5.775 34.972 26.990 1.00 62.62 190 VAL A O 1
ATOM 1493 N N . ASN A 1 191 ? -7.750 33.895 26.859 1.00 60.50 191 ASN A N 1
ATOM 1494 C CA . ASN A 1 191 ? -8.369 34.486 28.053 1.00 60.50 191 ASN A CA 1
ATOM 1495 C C . ASN A 1 191 ? -8.406 36.028 28.026 1.00 60.50 191 ASN A C 1
ATOM 1497 O O . ASN A 1 191 ? -8.014 36.676 28.999 1.00 60.50 191 ASN A O 1
ATOM 1501 N N . GLY A 1 192 ? -8.823 36.623 26.904 1.00 63.38 192 GLY A N 1
ATOM 1502 C CA . GLY A 1 192 ? -8.919 38.082 26.766 1.00 63.38 192 GLY A CA 1
ATOM 1503 C C . GLY A 1 192 ? -7.576 38.797 26.599 1.00 63.38 192 GLY A C 1
ATOM 1504 O O . GLY A 1 192 ? -7.512 40.020 26.715 1.00 63.38 192 GLY A O 1
ATOM 1505 N N . LYS A 1 193 ? -6.475 38.057 26.401 1.00 49.31 193 LYS A N 1
ATOM 1506 C CA . LYS A 1 193 ? -5.131 38.618 26.211 1.00 49.31 193 LYS A CA 1
ATOM 1507 C C . LYS A 1 193 ? -4.500 38.102 24.930 1.00 49.31 193 LYS A C 1
ATOM 1509 O O . LYS A 1 193 ? -4.414 36.896 24.711 1.00 49.31 193 LYS A O 1
ATOM 1514 N N . GLU A 1 194 ? -3.991 39.033 24.135 1.00 66.75 194 GLU A N 1
ATOM 1515 C CA . GLU A 1 194 ? -3.233 38.749 22.922 1.00 66.75 194 GLU A CA 1
ATOM 1516 C C . GLU A 1 194 ? -1.865 38.144 23.285 1.00 66.75 194 GLU A C 1
ATOM 1518 O O . GLU A 1 194 ? -1.131 38.652 24.140 1.00 66.75 194 GLU A O 1
ATOM 1523 N N . ARG A 1 195 ? -1.540 37.007 22.671 1.00 64.38 195 ARG A N 1
ATOM 1524 C CA . ARG A 1 195 ? -0.304 36.245 22.863 1.00 64.38 195 ARG A CA 1
ATOM 1525 C C . ARG A 1 195 ? 0.296 35.931 21.502 1.00 64.38 195 ARG A C 1
ATOM 1527 O O . ARG A 1 195 ? -0.418 35.555 20.579 1.00 64.38 195 ARG A O 1
ATOM 1534 N N . GLU A 1 196 ? 1.611 36.029 21.389 1.00 67.06 196 GLU A N 1
ATOM 1535 C CA . GLU A 1 196 ? 2.327 35.629 20.179 1.00 67.06 196 GLU A CA 1
ATOM 1536 C C . GLU A 1 196 ? 2.665 34.141 20.259 1.00 67.06 196 GLU A C 1
ATOM 1538 O O . GLU A 1 196 ? 3.386 33.696 21.154 1.00 67.06 196 GLU A O 1
ATOM 1543 N N . CYS A 1 197 ? 2.116 33.359 19.333 1.00 58.22 197 CYS A N 1
ATOM 1544 C CA . CYS A 1 197 ? 2.354 31.928 19.229 1.00 58.22 197 CYS A CA 1
ATOM 1545 C C . CYS A 1 197 ? 3.120 31.635 17.938 1.00 58.22 197 CYS A C 1
ATOM 1547 O O . CYS A 1 197 ? 2.792 32.158 16.874 1.00 58.22 197 CYS A O 1
ATOM 1549 N N . ARG A 1 198 ? 4.156 30.795 18.012 1.00 64.69 198 ARG A N 1
ATOM 1550 C CA . ARG A 1 198 ? 4.874 30.350 16.809 1.00 64.69 198 ARG A CA 1
ATOM 1551 C C . ARG A 1 198 ? 3.927 29.546 15.922 1.00 64.69 198 ARG A C 1
ATOM 1553 O O . ARG A 1 198 ? 3.232 28.665 16.426 1.00 64.69 198 ARG A O 1
ATOM 1560 N N . ASN A 1 199 ? 3.956 29.784 14.612 1.00 62.28 199 ASN A N 1
ATOM 1561 C CA . ASN A 1 199 ? 3.033 29.138 13.668 1.00 62.28 199 ASN A CA 1
ATOM 1562 C C . ASN A 1 199 ? 3.036 27.600 13.770 1.00 62.28 199 ASN A C 1
ATOM 1564 O O . ASN A 1 199 ? 1.970 26.993 13.783 1.00 62.28 199 ASN A O 1
ATOM 1568 N N . GLY A 1 200 ? 4.203 26.969 13.952 1.00 57.81 200 GLY A N 1
ATOM 1569 C CA . GLY A 1 200 ? 4.290 25.512 14.132 1.00 57.81 200 GLY A CA 1
ATOM 1570 C C . GLY A 1 200 ? 3.592 24.991 15.397 1.00 57.81 200 GLY A C 1
ATOM 1571 O O . GLY A 1 200 ? 3.001 23.915 15.380 1.00 57.81 200 GLY A O 1
ATOM 1572 N N . VAL A 1 201 ? 3.589 25.774 16.480 1.00 68.50 201 VAL A N 1
ATOM 1573 C CA . VAL A 1 201 ? 2.892 25.420 17.729 1.00 68.50 201 VAL A CA 1
ATOM 1574 C C . VAL A 1 201 ? 1.381 25.557 17.552 1.00 68.50 201 VAL A C 1
ATOM 1576 O O . VAL A 1 201 ? 0.631 24.691 17.996 1.00 68.50 201 VAL A O 1
ATOM 1579 N N . LEU A 1 202 ? 0.930 26.608 16.862 1.00 69.25 202 LEU A N 1
ATOM 1580 C CA . LEU A 1 202 ? -0.488 26.822 16.580 1.00 69.25 202 LEU A CA 1
ATOM 1581 C C . LEU A 1 202 ? -1.066 25.724 15.677 1.00 69.25 202 LEU A C 1
ATOM 1583 O O . LEU A 1 202 ? -2.143 25.207 15.963 1.00 69.25 202 LEU A O 1
ATOM 1587 N N . GLU A 1 203 ? -0.359 25.346 14.613 1.00 63.91 203 GLU A N 1
ATOM 1588 C CA . GLU A 1 203 ? -0.810 24.274 13.719 1.00 63.91 203 GLU A CA 1
ATOM 1589 C C . GLU A 1 203 ? -0.795 22.904 14.409 1.00 63.91 203 GLU A C 1
ATOM 1591 O O . GLU A 1 203 ? -1.754 22.143 14.272 1.00 63.91 203 GLU A O 1
ATOM 1596 N N . GLY A 1 204 ? 0.220 22.619 15.235 1.00 58.78 204 GLY A N 1
ATOM 1597 C CA . GLY A 1 204 ? 0.236 21.423 16.082 1.00 58.78 204 GLY A CA 1
ATOM 1598 C C . GLY A 1 204 ? -0.954 21.373 17.043 1.00 58.78 204 GLY A C 1
ATOM 1599 O O . GLY A 1 204 ? -1.602 20.335 17.176 1.00 58.78 204 GLY A O 1
ATOM 1600 N N . PHE A 1 205 ? -1.304 22.510 17.650 1.00 73.19 205 PHE A N 1
ATOM 1601 C CA . PHE A 1 205 ? -2.461 22.613 18.536 1.00 73.19 205 PHE A CA 1
ATOM 1602 C C . PHE A 1 205 ? -3.786 22.423 17.785 1.00 73.19 205 PHE A C 1
ATOM 1604 O O . PHE A 1 205 ? -4.627 21.644 18.224 1.00 73.19 205 PHE A O 1
ATOM 1611 N N . LYS A 1 206 ? -3.962 23.055 16.616 1.00 68.69 206 LYS A N 1
ATOM 1612 C CA . LYS A 1 206 ? -5.143 22.836 15.759 1.00 68.69 206 LYS A CA 1
ATOM 1613 C C . LYS A 1 206 ? -5.289 21.369 15.368 1.00 68.69 206 LYS A C 1
ATOM 1615 O O . LYS A 1 206 ? -6.401 20.852 15.358 1.00 68.69 206 LYS A O 1
ATOM 1620 N N . ASN A 1 207 ? -4.183 20.699 15.051 1.00 60.12 207 ASN A N 1
ATOM 1621 C CA . ASN A 1 207 ? -4.203 19.283 14.710 1.00 60.12 207 ASN A CA 1
ATOM 1622 C C . ASN A 1 207 ? -4.624 18.414 15.905 1.00 60.12 207 ASN A C 1
ATOM 1624 O O . ASN A 1 207 ? -5.470 17.538 15.753 1.00 60.12 207 ASN A O 1
ATOM 1628 N N . ALA A 1 208 ? -4.091 18.696 17.098 1.00 59.59 208 ALA A N 1
ATOM 1629 C CA . ALA A 1 208 ? -4.478 18.002 18.324 1.00 59.59 208 ALA A CA 1
ATOM 1630 C C . ALA A 1 208 ? -5.965 18.205 18.667 1.00 59.59 208 ALA A C 1
ATOM 1632 O O . ALA A 1 208 ? -6.639 17.247 19.036 1.00 59.59 208 ALA A O 1
ATOM 1633 N N . VAL A 1 209 ? -6.496 19.421 18.490 1.00 70.56 209 VAL A N 1
ATOM 1634 C CA . VAL A 1 209 ? -7.926 19.716 18.693 1.00 70.56 209 VAL A CA 1
ATOM 1635 C C . VAL A 1 209 ? -8.794 18.937 17.706 1.00 70.56 209 VAL A C 1
ATOM 1637 O O . VAL A 1 209 ? -9.734 18.284 18.134 1.00 70.56 209 VAL A O 1
ATOM 1640 N N . ARG A 1 210 ? -8.439 18.896 16.414 1.00 62.97 210 ARG A N 1
ATOM 1641 C CA . ARG A 1 210 ? -9.193 18.095 15.431 1.00 62.97 210 ARG A CA 1
ATOM 1642 C C . ARG A 1 210 ? -9.217 16.603 15.773 1.00 62.97 210 ARG A C 1
ATOM 1644 O O . ARG A 1 210 ? -10.242 15.957 15.583 1.00 62.97 210 ARG A O 1
ATOM 1651 N N . GLN A 1 211 ? -8.104 16.053 16.265 1.00 59.69 211 GLN A N 1
ATOM 1652 C CA . GLN A 1 211 ? -8.064 14.658 16.719 1.00 59.69 211 GLN A CA 1
ATOM 1653 C C . GLN A 1 211 ? -8.970 14.439 17.929 1.00 59.69 211 GLN A C 1
ATOM 1655 O O . GLN A 1 211 ? -9.686 13.444 17.984 1.00 59.69 211 GLN A O 1
ATOM 1660 N N . LEU A 1 212 ? -8.968 15.376 18.878 1.00 67.62 212 LEU A N 1
ATOM 1661 C CA . LEU A 1 212 ? -9.852 15.318 20.034 1.00 67.62 212 LEU A CA 1
ATOM 1662 C C . LEU A 1 212 ? -11.328 15.372 19.613 1.00 67.62 212 LEU A C 1
ATOM 1664 O O . LEU A 1 212 ? -12.105 14.546 20.081 1.00 67.62 212 LEU A O 1
ATOM 1668 N N . ASP A 1 213 ? -11.694 16.272 18.699 1.00 74.38 213 ASP A N 1
ATOM 1669 C CA . ASP A 1 213 ? -13.064 16.403 18.191 1.00 74.38 213 ASP A CA 1
ATOM 1670 C C . ASP A 1 213 ? -13.532 15.114 17.497 1.00 74.38 213 ASP A C 1
ATOM 1672 O O . ASP A 1 213 ? -14.624 14.624 17.775 1.00 74.38 213 ASP A O 1
ATOM 1676 N N . SER A 1 214 ? -12.676 14.504 16.669 1.00 72.19 214 SER A N 1
ATOM 1677 C CA . SER A 1 214 ? -12.974 13.226 16.006 1.00 72.19 214 SER A CA 1
ATOM 1678 C C . SER A 1 214 ? -13.164 12.070 17.000 1.00 72.19 214 SER A C 1
ATOM 1680 O O . SER A 1 214 ? -14.067 11.245 16.842 1.00 72.19 214 SER A O 1
ATOM 1682 N N . VAL A 1 215 ? -12.349 12.015 18.059 1.00 76.56 215 VAL A N 1
ATOM 1683 C CA . VAL A 1 215 ? -12.502 11.019 19.133 1.00 76.56 215 VAL A CA 1
ATOM 1684 C C . VAL A 1 215 ? -13.790 11.257 19.925 1.00 76.56 215 VAL A C 1
ATOM 1686 O O . VAL A 1 215 ? -14.461 10.297 20.301 1.00 76.56 215 VAL A O 1
ATOM 1689 N N . ILE A 1 216 ? -14.159 12.517 20.171 1.00 83.44 216 ILE A N 1
ATOM 1690 C CA . ILE A 1 216 ? -15.421 12.871 20.830 1.00 83.44 216 ILE A CA 1
ATOM 1691 C C . ILE A 1 216 ? -16.612 12.426 19.976 1.00 83.44 216 ILE A C 1
ATOM 1693 O O . ILE A 1 216 ? -17.514 11.785 20.508 1.00 83.44 216 ILE A O 1
ATOM 1697 N N . GLU A 1 217 ? -16.598 12.697 18.671 1.00 84.25 217 GLU A N 1
ATOM 1698 C CA . GLU A 1 217 ? -17.651 12.269 17.742 1.00 84.25 217 GLU A CA 1
ATOM 1699 C C . GLU A 1 217 ? -17.807 10.742 17.741 1.00 84.25 217 GLU A C 1
ATOM 1701 O O . GLU A 1 217 ? -18.899 10.228 17.979 1.00 84.25 217 GLU A O 1
ATOM 1706 N N . THR A 1 218 ? -16.694 10.012 17.632 1.00 81.00 218 THR A N 1
ATOM 1707 C CA . THR A 1 218 ? -16.692 8.541 17.710 1.00 81.00 218 THR A CA 1
ATOM 1708 C C . THR A 1 218 ? -17.258 8.041 19.047 1.00 81.00 218 THR A C 1
ATOM 1710 O O . THR A 1 218 ? -18.028 7.083 19.093 1.00 81.00 218 THR A O 1
ATOM 1713 N N . ASN A 1 219 ? -16.915 8.692 20.163 1.00 82.25 219 ASN A N 1
ATOM 1714 C CA . ASN A 1 219 ? -17.454 8.337 21.478 1.00 82.25 219 ASN A CA 1
ATOM 1715 C C . ASN A 1 219 ? -18.962 8.593 21.588 1.00 82.25 219 ASN A C 1
ATOM 1717 O O . ASN A 1 219 ? -19.650 7.834 22.272 1.00 82.25 219 ASN A O 1
ATOM 1721 N N . HIS A 1 220 ? -19.476 9.638 20.937 1.00 88.06 220 HIS A N 1
ATOM 1722 C CA . HIS A 1 220 ? -20.912 9.899 20.864 1.00 88.06 220 HIS A CA 1
ATOM 1723 C C . HIS A 1 220 ? -21.631 8.790 20.087 1.00 88.06 220 HIS A C 1
ATOM 1725 O O . HIS A 1 220 ? -22.590 8.220 20.607 1.00 88.06 220 HIS A O 1
ATOM 1731 N N . GLU A 1 221 ? -21.117 8.404 18.916 1.00 88.50 221 GLU A N 1
ATOM 1732 C CA . GLU A 1 221 ? -21.670 7.295 18.126 1.00 88.50 221 GLU A CA 1
ATOM 1733 C C . GLU A 1 221 ? -21.676 5.973 18.913 1.00 88.50 221 GLU A C 1
ATOM 1735 O O . GLU A 1 221 ? -22.674 5.250 18.934 1.00 88.50 221 GLU A O 1
ATOM 1740 N N . LEU A 1 222 ? -20.586 5.674 19.631 1.00 87.25 222 LEU A N 1
ATOM 1741 C CA . LEU A 1 222 ? -20.494 4.490 20.490 1.00 87.25 222 LEU A CA 1
ATOM 1742 C C . LEU A 1 222 ? -21.479 4.535 21.666 1.00 87.25 222 LEU A C 1
ATOM 1744 O O . LEU A 1 222 ? -22.010 3.494 22.060 1.00 87.25 222 LEU A O 1
ATOM 1748 N N . CYS A 1 223 ? -21.734 5.712 22.244 1.00 88.25 223 CYS A N 1
ATOM 1749 C CA . CYS A 1 223 ? -22.753 5.874 23.282 1.00 88.25 223 CYS A CA 1
ATOM 1750 C C . CYS A 1 223 ? -24.158 5.587 22.742 1.00 88.25 223 CYS A C 1
ATOM 1752 O O . CYS A 1 223 ? -24.927 4.874 23.393 1.00 88.25 223 CYS A O 1
ATOM 1754 N N . ASP A 1 224 ? -24.481 6.097 21.555 1.00 90.31 224 ASP A N 1
ATOM 1755 C CA . ASP A 1 224 ? -25.785 5.888 20.924 1.00 90.31 224 ASP A CA 1
ATOM 1756 C C . ASP A 1 224 ? -26.018 4.411 20.580 1.00 90.31 224 ASP A C 1
ATOM 1758 O O . ASP A 1 224 ? -27.077 3.856 20.900 1.00 90.31 224 ASP A O 1
ATOM 1762 N N . GLU A 1 225 ? -25.010 3.732 20.026 1.00 89.06 225 GLU A N 1
ATOM 1763 C CA . GLU A 1 225 ? -25.099 2.300 19.727 1.00 89.06 225 GLU A CA 1
ATOM 1764 C C . GLU A 1 225 ? -25.197 1.453 21.007 1.00 89.06 225 GLU A C 1
ATOM 1766 O O . GLU A 1 225 ? -26.016 0.533 21.085 1.00 89.06 225 GLU A O 1
ATOM 1771 N N . ASN A 1 226 ? -24.451 1.798 22.064 1.00 91.06 226 ASN A N 1
ATOM 1772 C CA . ASN A 1 226 ? -24.583 1.133 23.364 1.00 91.06 226 ASN A CA 1
ATOM 1773 C C . ASN A 1 226 ? -26.003 1.263 23.930 1.00 91.06 226 ASN A C 1
ATOM 1775 O O . ASN A 1 226 ? -26.574 0.274 24.394 1.00 91.06 226 ASN A O 1
ATOM 1779 N N . ASN A 1 227 ? -26.604 2.454 23.864 1.00 92.56 227 ASN A N 1
ATOM 1780 C CA . ASN A 1 227 ? -27.979 2.670 24.319 1.00 92.56 227 ASN A CA 1
ATOM 1781 C C . ASN A 1 227 ? -28.976 1.817 23.525 1.00 92.56 227 ASN A C 1
ATOM 1783 O O . ASN A 1 227 ? -29.871 1.192 24.107 1.00 92.56 227 ASN A O 1
ATOM 1787 N N . ARG A 1 228 ? -28.799 1.730 22.204 1.00 94.06 228 ARG A N 1
ATOM 1788 C CA . ARG A 1 228 ? -29.621 0.883 21.337 1.00 94.06 228 ARG A CA 1
ATOM 1789 C C . ARG A 1 228 ? -29.510 -0.597 21.717 1.00 94.06 228 ARG A C 1
ATOM 1791 O O . ARG A 1 228 ? -30.538 -1.252 21.903 1.00 94.06 228 ARG A O 1
ATOM 1798 N N . LEU A 1 229 ? -28.292 -1.110 21.887 1.00 92.25 229 LEU A N 1
ATOM 1799 C CA . LEU A 1 229 ? -28.045 -2.505 22.266 1.00 92.25 229 LEU A CA 1
ATOM 1800 C C . LEU A 1 229 ? -28.602 -2.839 23.655 1.00 92.25 229 LEU A C 1
ATOM 1802 O O . LEU A 1 229 ? -29.104 -3.944 23.876 1.00 92.25 229 LEU A O 1
ATOM 1806 N N . VAL A 1 230 ? -28.551 -1.898 24.600 1.00 94.12 230 VAL A N 1
ATOM 1807 C CA . VAL A 1 230 ? -29.152 -2.057 25.932 1.00 94.12 230 VAL A CA 1
ATOM 1808 C C . VAL A 1 230 ? -30.674 -2.210 25.835 1.00 94.12 230 VAL A C 1
ATOM 1810 O O . VAL A 1 230 ? -31.241 -3.118 26.452 1.00 94.12 230 VAL A O 1
ATOM 1813 N N . MET A 1 231 ? -31.338 -1.383 25.024 1.00 92.62 231 MET A N 1
ATOM 1814 C CA . MET A 1 231 ? -32.788 -1.463 24.804 1.00 92.62 231 MET A CA 1
ATOM 1815 C C . MET A 1 231 ? -33.199 -2.763 24.103 1.00 92.62 231 MET A C 1
ATOM 1817 O O . MET A 1 231 ? -34.176 -3.405 24.497 1.00 92.62 231 MET A O 1
ATOM 1821 N N . GLU A 1 232 ? -32.437 -3.193 23.096 1.00 92.81 232 GLU A N 1
ATOM 1822 C CA . GLU A 1 232 ? -32.674 -4.459 22.399 1.00 92.81 232 GLU A CA 1
ATOM 1823 C C . GLU A 1 232 ? -32.518 -5.663 23.340 1.00 92.81 232 GLU A C 1
ATOM 1825 O O . GLU A 1 232 ? -33.389 -6.536 23.388 1.00 92.81 232 GLU A O 1
ATOM 1830 N N . ASN A 1 233 ? -31.472 -5.668 24.171 1.00 90.50 233 ASN A N 1
ATOM 1831 C CA . ASN A 1 233 ? -31.265 -6.698 25.188 1.00 90.50 233 ASN A CA 1
ATOM 1832 C C . ASN A 1 233 ? -32.411 -6.764 26.205 1.00 90.50 233 ASN A C 1
ATOM 1834 O O . ASN A 1 233 ? -32.828 -7.862 26.583 1.00 90.50 233 ASN A O 1
ATOM 1838 N N . MET A 1 234 ? -32.942 -5.619 26.650 1.00 93.44 234 MET A N 1
ATOM 1839 C CA . MET A 1 234 ? -34.116 -5.597 27.532 1.00 93.44 234 MET A CA 1
ATOM 1840 C C . MET A 1 234 ? -35.334 -6.232 26.857 1.00 93.44 234 MET A C 1
ATOM 1842 O O . MET A 1 234 ? -35.968 -7.119 27.434 1.00 93.44 234 MET A O 1
ATOM 1846 N N . ARG A 1 235 ? -35.612 -5.863 25.602 1.00 93.69 235 ARG A N 1
ATOM 1847 C CA . ARG A 1 235 ? -36.733 -6.419 24.833 1.00 93.69 235 ARG A CA 1
ATOM 1848 C C . ARG A 1 235 ? -36.611 -7.933 24.638 1.00 93.69 235 ARG A C 1
ATOM 1850 O O . ARG A 1 235 ? -37.598 -8.654 24.791 1.00 93.69 235 ARG A O 1
ATOM 1857 N N . LEU A 1 236 ? -35.415 -8.431 24.322 1.00 92.44 236 LEU A N 1
ATOM 1858 C CA . LEU A 1 236 ? -35.162 -9.867 24.168 1.00 92.44 236 LEU A 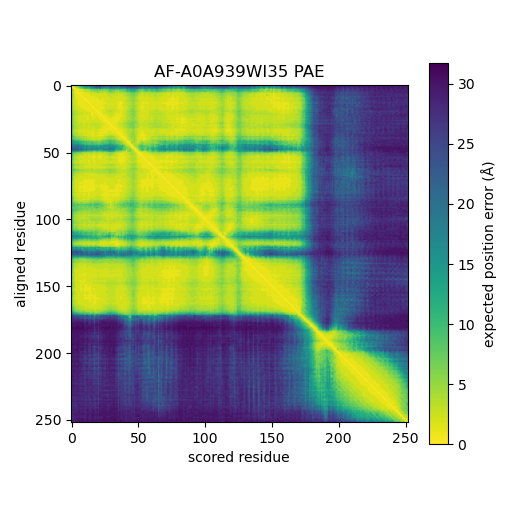CA 1
ATOM 1859 C C . LEU A 1 236 ? -35.348 -10.624 25.491 1.00 92.44 236 LEU A C 1
ATOM 1861 O O . LEU A 1 236 ? -35.963 -11.693 25.501 1.00 92.44 236 LEU A O 1
ATOM 1865 N N . LYS A 1 237 ? -34.888 -10.061 26.617 1.00 92.38 237 LYS A N 1
ATOM 1866 C CA . LYS A 1 237 ? -35.101 -10.645 27.952 1.00 92.38 237 LYS A CA 1
ATOM 1867 C C . LYS A 1 237 ? -36.586 -10.766 28.298 1.00 92.38 237 LYS A C 1
ATOM 1869 O O . LYS A 1 237 ? -37.010 -11.822 28.767 1.00 92.38 237 LYS A O 1
ATOM 1874 N N . GLU A 1 238 ? -37.391 -9.741 28.020 1.00 92.12 238 GLU A N 1
ATOM 1875 C CA . GLU A 1 238 ? -38.843 -9.797 28.242 1.00 92.12 238 GLU A CA 1
ATOM 1876 C C . GLU A 1 238 ? -39.533 -10.861 27.378 1.00 92.12 238 GLU A C 1
ATOM 1878 O O . GLU A 1 238 ? -40.404 -11.593 27.857 1.00 92.12 238 GLU A O 1
ATOM 1883 N N . GLN A 1 239 ? -39.145 -10.973 26.105 1.00 90.50 239 GLN A N 1
ATOM 1884 C CA . GLN A 1 239 ? -39.684 -11.993 25.203 1.00 90.50 239 GLN A CA 1
ATOM 1885 C C . GLN A 1 239 ? -39.344 -13.409 25.678 1.00 90.50 239 GLN A C 1
ATOM 1887 O O . GLN A 1 239 ? -40.207 -14.290 25.646 1.00 90.50 239 GLN A O 1
ATOM 1892 N N . LEU A 1 240 ? -38.114 -13.629 26.151 1.00 88.44 240 LEU A N 1
ATOM 1893 C CA . LEU A 1 240 ? -37.690 -14.906 26.724 1.00 88.44 240 LEU A CA 1
ATOM 1894 C C . LEU A 1 240 ? -38.490 -15.257 27.982 1.00 88.44 240 LEU A C 1
ATOM 1896 O O . LEU A 1 240 ? -38.953 -16.390 28.105 1.00 88.44 240 LEU A O 1
ATOM 1900 N N . TYR A 1 241 ? -38.710 -14.289 28.876 1.00 88.06 241 TYR A N 1
ATOM 1901 C CA . TYR A 1 241 ? -39.497 -14.495 30.092 1.00 88.06 241 TYR A CA 1
ATOM 1902 C C . TYR A 1 241 ? -40.942 -14.915 29.773 1.00 88.06 241 TYR A C 1
ATOM 1904 O O . TYR A 1 241 ? -41.417 -15.939 30.264 1.00 88.06 241 TYR A O 1
ATOM 1912 N N . LYS A 1 242 ? -41.612 -14.199 28.857 1.00 85.50 242 LYS A N 1
ATOM 1913 C CA . LYS A 1 242 ? -42.972 -14.540 28.393 1.00 85.50 242 LYS A CA 1
ATOM 1914 C C . LYS A 1 242 ? -43.038 -15.924 27.740 1.00 85.50 242 LYS A C 1
ATOM 1916 O O . LYS A 1 242 ? -43.969 -16.687 27.985 1.00 85.50 242 LYS A O 1
ATOM 1921 N N . LYS A 1 243 ? -42.039 -16.270 26.921 1.00 83.25 243 LYS A N 1
ATOM 1922 C CA . LYS A 1 243 ? -41.971 -17.571 26.240 1.00 83.25 243 LYS A CA 1
ATOM 1923 C C . LYS A 1 243 ? -41.773 -18.732 27.218 1.00 83.25 243 LYS A C 1
ATOM 1925 O O . LYS A 1 243 ? -42.310 -19.811 26.978 1.00 83.25 243 LYS A O 1
ATOM 1930 N N . ASN A 1 244 ? -41.019 -18.524 28.296 1.00 79.06 244 ASN A N 1
ATOM 1931 C CA . ASN A 1 244 ? -40.811 -19.540 29.324 1.00 79.06 244 ASN A CA 1
ATOM 1932 C C . ASN A 1 244 ? -42.075 -19.766 30.166 1.00 79.06 244 ASN A C 1
ATOM 1934 O O . ASN A 1 244 ? -42.450 -20.918 30.359 1.00 79.06 244 ASN A O 1
ATOM 1938 N N . HIS A 1 245 ? -42.791 -18.707 30.557 1.00 73.00 245 HIS A N 1
ATOM 1939 C CA . HIS A 1 245 ? -44.048 -18.856 31.303 1.00 73.00 245 HIS A CA 1
ATOM 1940 C C . HIS A 1 245 ? -45.175 -19.508 30.494 1.00 73.00 245 HIS A C 1
ATOM 1942 O O . HIS A 1 245 ? -45.891 -20.358 31.018 1.00 73.00 245 HIS A O 1
ATOM 1948 N N . ASN A 1 246 ? -45.305 -19.196 29.201 1.00 70.69 246 ASN A N 1
ATOM 1949 C CA . ASN A 1 246 ? -46.308 -19.865 28.363 1.00 70.69 246 ASN A CA 1
ATOM 1950 C C . ASN A 1 246 ? -46.028 -21.372 28.210 1.00 70.69 246 ASN A C 1
ATOM 1952 O O . ASN A 1 246 ? -46.961 -22.166 28.163 1.00 70.69 246 ASN A O 1
ATOM 1956 N N . LYS A 1 247 ? -44.754 -21.787 28.199 1.00 65.12 247 LYS A N 1
ATOM 1957 C CA . LYS A 1 247 ? -44.371 -23.209 28.141 1.00 65.12 247 LYS A CA 1
ATOM 1958 C C . LYS A 1 247 ? -44.633 -23.979 29.437 1.00 65.12 247 LYS A C 1
ATOM 1960 O O . LYS A 1 247 ? -44.772 -25.198 29.381 1.00 65.12 247 LYS A O 1
ATOM 1965 N N . GLU A 1 248 ? -44.653 -23.307 30.585 1.00 60.44 248 GLU A N 1
ATOM 1966 C CA . GLU A 1 248 ? -45.016 -23.926 31.867 1.00 60.44 248 GLU A CA 1
ATOM 1967 C C . GLU A 1 248 ? -46.529 -24.141 31.968 1.00 60.44 248 GLU A C 1
ATOM 1969 O O . GLU A 1 248 ? -46.960 -25.183 32.453 1.00 60.44 248 GLU A O 1
ATOM 1974 N N . HIS A 1 249 ? -47.333 -23.221 31.424 1.00 58.00 249 HIS A N 1
ATOM 1975 C CA . HIS A 1 249 ? -48.791 -23.361 31.383 1.00 58.00 249 HIS A CA 1
ATOM 1976 C C . HIS A 1 249 ? -49.294 -24.443 30.417 1.00 58.00 249 HIS A C 1
ATOM 1978 O O . HIS A 1 249 ? -50.351 -25.010 30.655 1.00 58.00 249 HIS A O 1
ATOM 1984 N N . GLU A 1 250 ? -48.549 -24.759 29.356 1.00 56.09 250 GLU A N 1
ATOM 1985 C CA . GLU A 1 250 ? -48.885 -25.848 28.420 1.00 56.09 250 GLU A CA 1
ATOM 1986 C C . GLU A 1 250 ? -48.467 -27.247 28.922 1.00 56.09 250 GLU A C 1
ATOM 1988 O O . GLU A 1 250 ? -48.754 -28.247 28.265 1.00 56.09 250 GLU A O 1
ATOM 1993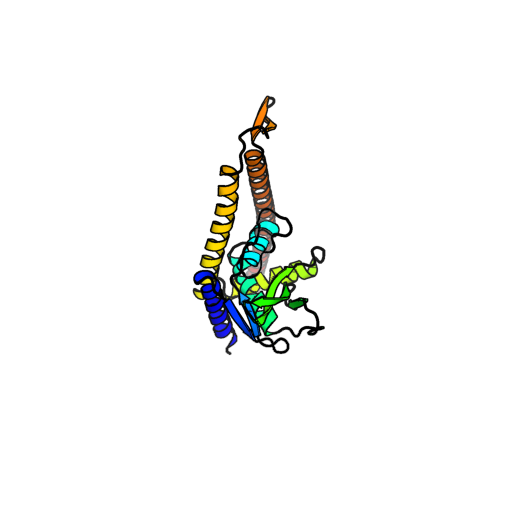 N N . ARG A 1 251 ? -47.758 -27.339 30.057 1.00 55.56 251 ARG A N 1
ATOM 1994 C CA . ARG A 1 251 ? -47.237 -28.601 30.620 1.00 55.56 251 ARG A CA 1
ATOM 1995 C C . ARG A 1 251 ? -47.888 -29.033 31.941 1.00 55.56 251 ARG A C 1
ATOM 1997 O O . ARG A 1 251 ? -47.523 -30.100 32.434 1.00 55.56 251 ARG A O 1
ATOM 2004 N N . GLY A 1 252 ? -48.787 -28.226 32.508 1.00 44.84 252 GLY A N 1
ATOM 2005 C CA . GLY A 1 252 ? -49.591 -28.558 33.694 1.00 44.84 252 GLY A CA 1
ATOM 2006 C C . GLY A 1 252 ? -51.011 -28.936 33.311 1.00 44.84 252 GLY A C 1
ATOM 2007 O O . GLY A 1 252 ? -51.553 -29.851 33.965 1.00 44.84 252 GLY A O 1
#

Secondary structure (DSSP, 8-state):
--HHHHHHHHHHHHHHHHHTT-EEEEEETTTEEEEEE--EEE-TTSSS-EEEHHHHHHHHHHHTT---HHHHHHHHHHHHHHHHHPPPS-TTSSEEEEEETTEEEEEEEEEETTEEEEEEEEEE--TT-HHHHHHHHHHHHHHHHHHTTSHHHHHHHHHHHHHHHHHHHHHHHHHHHS--S---EEEEEETTEEEEEEHHHHHHHHHHHHHHHHHHHHHHHHHHHHHHHHHHHHHHHHHHHHHHHHHHHT--

Mean predicted aligned error: 14.66 Å

Radius of gyration: 25.06 Å; Cα contacts (8 Å, |Δi|>4): 298; chains: 1; bounding box: 70×67×59 Å

Sequence (252 aa):
MNDKNDALKSFMEIAEVIENDSSMTIQNPVLGEVIFANGTFGNLKKKNNGGFGIKHIIEGRYRKDNLSKEEISALLYLIKQTVEKVLPDEPQKTRLNLRDNGILVGISRQWMGTEESWVITGFAEKENDNELKKEASDAIKAVNAQYGYTPEFLSIGKQVGAVIASVDKITQNKDLSSHNPLTDYTKIEVNGKERECRNGVLEGFKNAVRQLDSVIETNHELCDENNRLVMENMRLKEQLYKKNHNKEHERG

pLDDT: mean 81.62, std 15.15, range [37.78, 97.25]